Protein 9JVM (pdb70)

Secondary structure (DSSP, 8-state):
-HHHHHHHHHHHHHHHHHHHHHHHHHHHHHHHHTTT-TTHHHHHHHHHHHHHHHTTHHHHHHHTTTT-SSSSSSHHHHHHHHHHHHHHHHHHHHHHHHHHHHHHHHTS-STTGGG--HHHHHHHHHHHHHHHHHTTSGGGTT---------TT---S--TTTSHHHHHHHHHHHTHHHHHHHHHHHHHHHHHH---SGGGHHHHHHHHHHHHHHHHHHHHHHHH----SSSHHHHHHHHHHHHHHHHHHHHHTTSTHHHHHHHHHH-

Nearest PDB structures (foldseek):
  8zqe-assembly1_R  TM=8.303E-01  e=1.146E-07  Homo sapiens
  4yay-assembly1_A  TM=8.070E-01  e=9.238E-08  Escherichia coli
  7xjl-assembly1_F  TM=8.005E-01  e=1.484E-07  Homo sapiens
  7ym8-assembly1_A  TM=7.864E-01  e=4.361E-07  Homo sapiens
  7ymj-assembly1_A  TM=7.871E-01  e=5.409E-07  Homo sapiens

Radius of gyration: 19.42 Å; Cα contacts (8 Å, |Δi|>4): 285; chains: 1; bounding box: 54×47×42 Å

Sequence (267 aa):
GLDSVLPPSLYALVFTLGLPANLLALWAAWLQVRKGRELGVYLLNLSLSDLLLICALPPWTDYYLRRDVWGYGPGACRLFGFVFYTNLYVGAAFLSCVSADRYLAVAHPLRFPGARPIRSAAAVSALIWMLELAANAPPLLGEAIHRDHTFCYESYPLSGRGAALANVGRVLAGFLLPWGVMMLCYAGLLRALRVRRLALGLPCVALLCYGPYHALLLLRSLVFLVEERLFPAYHASLALATLNCLADPALYCLACPGARGEVAKVV

B-factor: mean 61.84, std 17.3, range [30.0, 106.52]

Structure (mmCIF, N/CA/C/O backbone):
data_9JVM
#
_entry.id   9JVM
#
loop_
_atom_site.group_PDB
_atom_site.id
_atom_site.type_symbol
_atom_site.label_atom_id
_atom_site.label_alt_id
_atom_site.label_comp_id
_atom_site.label_asym_id
_atom_site.label_entity_id
_atom_site.label_seq_id
_atom_site.pdbx_PDB_ins_code
_atom_site.Cartn_x
_atom_site.Cartn_y
_atom_site.Cartn_z
_atom_site.occupancy
_atom_site.B_iso_or_equiv
_atom_site.auth_seq_id
_atom_site.auth_comp_id
_atom_site.auth_asym_id
_atom_site.auth_atom_id
_atom_site.pdbx_PDB_model_num
ATOM 1 N N . GLY A 1 14 ? 180.534 136.567 127.243 1.00 57.47 14 GLY R N 1
ATOM 2 C CA . GLY A 1 14 ? 181.096 135.273 126.907 1.00 57.47 14 GLY R CA 1
ATOM 3 C C . GLY A 1 14 ? 180.029 134.218 126.698 1.00 57.47 14 GLY R C 1
ATOM 4 O O . GLY A 1 14 ? 178.857 134.533 126.660 1.00 57.47 14 GLY R O 1
ATOM 5 N N . LEU A 1 15 ? 180.436 132.954 126.580 1.00 60.00 15 LEU R N 1
ATOM 6 C CA . LEU A 1 15 ? 179.477 131.888 126.290 1.00 60.00 15 LEU R CA 1
ATOM 7 C C . LEU A 1 15 ? 178.450 131.737 127.411 1.00 60.00 15 LEU R C 1
ATOM 8 O O . LEU A 1 15 ? 177.251 131.535 127.149 1.00 60.00 15 LEU R O 1
ATOM 13 N N . ASP A 1 16 ? 178.901 131.851 128.665 1.00 64.62 16 ASP R N 1
ATOM 14 C CA . ASP A 1 16 ? 177.987 131.871 129.800 1.00 64.62 16 ASP R CA 1
ATOM 15 C C . ASP A 1 16 ? 177.080 133.084 129.755 1.00 64.62 16 ASP R C 1
ATOM 16 O O . ASP A 1 16 ? 176.038 133.104 130.418 1.00 64.62 16 ASP R O 1
ATOM 21 N N . SER A 1 17 ? 177.494 134.122 129.033 1.00 69.94 17 SER R N 1
ATOM 22 C CA . SER A 1 17 ? 176.562 135.165 128.624 1.00 69.94 17 SER R CA 1
ATOM 23 C C . SER A 1 17 ? 175.721 134.723 127.420 1.00 69.94 17 SER R C 1
ATOM 24 O O . SER A 1 17 ? 174.555 135.115 127.292 1.00 69.94 17 SER R O 1
ATOM 27 N N . VAL A 1 18 ? 176.301 133.907 126.527 1.00 82.44 18 VAL R N 1
ATOM 28 C CA . VAL A 1 18 ? 175.735 133.681 125.190 1.00 82.44 18 VAL R CA 1
ATOM 29 C C . VAL A 1 18 ? 174.482 132.805 125.229 1.00 82.44 18 VAL R C 1
ATOM 30 O O . VAL A 1 18 ? 173.555 133.003 124.436 1.00 82.44 18 VAL R O 1
ATOM 34 N N . LEU A 1 19 ? 174.456 131.777 126.075 1.00 87.94 19 LEU R N 1
ATOM 35 C CA . LEU A 1 19 ? 173.302 130.872 126.060 1.00 87.94 19 LEU R CA 1
ATOM 36 C C . LEU A 1 19 ? 171.992 131.524 126.510 1.00 87.94 19 LEU R C 1
ATOM 37 O O . LEU A 1 19 ? 170.940 131.208 125.910 1.00 87.94 19 LEU R O 1
ATOM 42 N N . PRO A 1 20 ? 171.964 132.362 127.551 1.00 89.56 20 PRO R N 1
ATOM 43 C CA . PRO A 1 20 ? 170.730 133.017 127.982 1.00 89.56 20 PRO R CA 1
ATOM 44 C C . PRO A 1 20 ? 169.890 133.584 126.843 1.00 89.56 20 PRO R C 1
ATOM 45 O O . PRO A 1 20 ? 168.684 133.321 126.820 1.00 89.56 20 PRO R O 1
ATOM 49 N N . PRO A 1 21 ? 170.437 134.396 125.921 1.00 91.38 21 PRO R N 1
ATOM 50 C CA . PRO A 1 21 ? 169.568 134.948 124.858 1.00 91.38 21 PRO R CA 1
ATOM 51 C C . PRO A 1 21 ? 168.919 133.905 123.959 1.00 91.38 21 PRO R C 1
ATOM 52 O O . PRO A 1 21 ? 167.832 134.163 123.435 1.00 91.38 21 PRO R O 1
ATOM 56 N N . SER A 1 22 ? 169.526 132.733 123.760 1.00 92.50 22 SER R N 1
ATOM 57 C CA . SER A 1 22 ? 168.837 131.688 123.002 1.00 92.50 22 SER R CA 1
ATOM 58 C C . SER A 1 22 ? 167.706 131.069 123.824 1.00 92.50 22 SER R C 1
ATOM 59 O O . SER A 1 22 ? 166.582 130.876 123.321 1.00 92.50 22 SER R O 1
ATOM 62 N N . LEU A 1 23 ? 167.971 130.782 125.106 1.00 93.81 23 LEU R N 1
ATOM 63 C CA . LEU A 1 23 ? 166.872 130.384 125.985 1.00 93.81 23 LEU R CA 1
ATOM 64 C C . LEU A 1 23 ? 165.773 131.442 125.993 1.00 93.81 23 LEU R C 1
ATOM 65 O O . LEU A 1 23 ? 164.590 131.126 126.162 1.00 93.81 23 LEU R O 1
ATOM 70 N N . TYR A 1 24 ? 166.155 132.704 125.804 1.00 95.19 24 TYR R N 1
ATOM 71 C CA . TYR A 1 24 ? 165.214 133.818 125.780 1.00 95.19 24 TYR R CA 1
ATOM 72 C C . TYR A 1 24 ? 164.417 133.842 124.483 1.00 95.19 24 TYR R C 1
ATOM 73 O O . TYR A 1 24 ? 163.230 134.175 124.473 1.00 95.19 24 TYR R O 1
ATOM 82 N N . ALA A 1 25 ? 165.072 133.514 123.380 1.00 94.06 25 ALA R N 1
ATOM 83 C CA . ALA A 1 25 ? 164.370 133.342 122.124 1.00 94.06 25 ALA R CA 1
ATOM 84 C C . ALA A 1 25 ? 163.298 132.279 122.255 1.00 94.06 25 ALA R C 1
ATOM 85 O O . ALA A 1 25 ? 162.267 132.341 121.579 1.00 94.06 25 ALA R O 1
ATOM 87 N N . LEU A 1 26 ? 163.531 131.282 123.102 1.00 73.05 26 LEU R N 1
ATOM 88 C CA . LEU A 1 26 ? 162.569 130.190 123.217 1.00 73.05 26 LEU R CA 1
ATOM 89 C C . LEU A 1 26 ? 161.657 130.285 124.447 1.00 73.05 26 LEU R C 1
ATOM 90 O O . LEU A 1 26 ? 160.772 129.445 124.602 1.00 73.05 26 LEU R O 1
ATOM 95 N N . VAL A 1 27 ? 161.826 131.281 125.314 1.00 75.87 27 VAL R N 1
A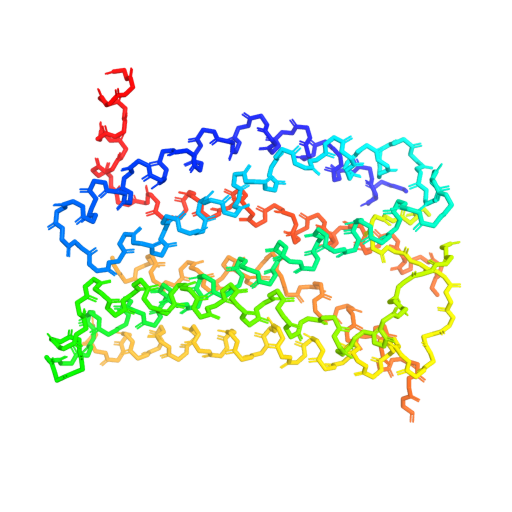TOM 96 C CA . VAL A 1 27 ? 160.918 131.424 126.461 1.00 75.87 27 VAL R CA 1
ATOM 97 C C . VAL A 1 27 ? 159.701 132.282 126.128 1.00 75.87 27 VAL R C 1
ATOM 98 O O . VAL A 1 27 ? 158.578 131.927 126.483 1.00 75.87 27 VAL R O 1
ATOM 102 N N . PHE A 1 28 ? 159.866 133.432 125.470 1.00 77.16 28 PHE R N 1
ATOM 103 C CA . PHE A 1 28 ? 158.704 134.278 125.200 1.00 77.16 28 PHE R CA 1
ATOM 104 C C . PHE A 1 28 ? 157.777 133.630 124.191 1.00 77.16 28 PHE R C 1
ATOM 105 O O . PHE A 1 28 ? 156.555 133.797 124.269 1.00 77.16 28 PHE R O 1
ATOM 107 N N . THR A 1 29 ? 158.335 132.899 123.231 1.00 80.21 29 THR R N 1
ATOM 108 C CA . THR A 1 29 ? 157.504 132.281 122.207 1.00 80.21 29 THR R CA 1
ATOM 109 C C . THR A 1 29 ? 156.520 131.284 122.807 1.00 80.21 29 THR R C 1
ATOM 110 O O . THR A 1 29 ? 155.332 131.297 122.466 1.00 80.21 29 THR R O 1
ATOM 112 N N . LEU A 1 30 ? 156.985 130.420 123.705 1.00 80.83 30 LEU R N 1
ATOM 113 C CA . LEU A 1 30 ? 156.157 129.343 124.219 1.00 80.83 30 LEU R CA 1
ATOM 114 C C . LEU A 1 30 ? 155.767 129.513 125.675 1.00 80.83 30 LEU R C 1
ATOM 115 O O . LEU A 1 30 ? 155.220 128.579 126.259 1.00 80.83 30 LEU R O 1
ATOM 117 N N . GLY A 1 31 ? 156.024 130.665 126.280 1.00 76.92 31 GLY R N 1
ATOM 118 C CA . GLY A 1 31 ? 155.630 130.884 127.653 1.00 76.92 31 GLY R CA 1
ATOM 119 C C . GLY A 1 31 ? 154.520 131.892 127.839 1.00 76.92 31 GLY R C 1
ATOM 120 O O . GLY A 1 31 ? 154.152 132.198 128.975 1.00 76.92 31 GLY R O 1
ATOM 121 N N . LEU A 1 32 ? 154.017 132.463 126.750 1.00 77.37 32 LEU R N 1
ATOM 122 C CA . LEU A 1 32 ? 152.853 133.328 126.867 1.00 77.37 32 LEU R CA 1
ATOM 123 C C . LEU A 1 32 ? 151.562 132.503 126.842 1.00 77.37 32 LEU R C 1
ATOM 124 O O . LEU A 1 32 ? 150.691 132.733 127.693 1.00 77.37 32 LEU R O 1
ATOM 126 N N . PRO A 1 33 ? 151.370 131.560 125.896 1.00 75.52 33 PRO R N 1
ATOM 127 C CA . PRO A 1 33 ? 150.161 130.727 125.953 1.00 75.52 33 PRO R CA 1
ATOM 128 C C . PRO A 1 33 ? 149.929 130.039 127.279 1.00 75.52 33 PRO R C 1
ATOM 129 O O . PRO A 1 33 ? 148.784 129.990 127.748 1.00 75.52 33 PRO R O 1
ATOM 133 N N . ALA A 1 34 ? 150.972 129.497 127.898 1.00 74.73 34 ALA R N 1
ATOM 134 C CA . ALA A 1 34 ? 150.763 128.795 129.154 1.00 74.73 34 ALA R CA 1
ATOM 135 C C . ALA A 1 34 ? 150.245 129.738 130.228 1.00 74.73 34 ALA R C 1
ATOM 136 O O . ALA A 1 34 ? 149.297 129.402 130.951 1.00 74.73 34 ALA R O 1
ATOM 138 N N . ASN A 1 35 ? 150.826 130.933 130.337 1.00 70.23 35 ASN R N 1
ATOM 139 C CA . ASN A 1 35 ? 150.335 131.856 131.353 1.00 70.23 35 ASN R CA 1
ATOM 140 C C . ASN A 1 35 ? 149.005 132.497 130.995 1.00 70.23 35 ASN R C 1
ATOM 141 O O . ASN A 1 35 ? 148.329 133.012 131.892 1.00 70.23 35 ASN R O 1
ATOM 146 N N . LEU A 1 36 ? 148.609 132.503 129.726 1.00 70.25 36 LEU R N 1
ATOM 147 C CA . LEU A 1 36 ? 147.239 132.899 129.427 1.00 70.25 36 LEU R CA 1
ATOM 148 C C . LEU A 1 36 ? 146.248 131.836 129.894 1.00 70.25 36 LEU R C 1
ATOM 149 O O . LEU A 1 36 ? 145.230 132.147 130.538 1.00 70.25 36 LEU R O 1
ATOM 151 N N . LEU A 1 37 ? 146.539 130.568 129.599 1.00 72.98 37 LEU R N 1
ATOM 152 C CA . LEU A 1 37 ? 145.617 129.503 129.972 1.00 72.98 37 LEU R CA 1
ATOM 153 C C . LEU A 1 37 ? 145.535 129.340 131.480 1.00 72.98 37 LEU R C 1
ATOM 154 O O . LEU A 1 37 ? 144.488 128.939 132.006 1.00 72.98 37 LEU R O 1
ATOM 159 N N . ALA A 1 38 ? 146.616 129.642 132.192 1.00 67.88 38 ALA R N 1
ATOM 160 C CA . ALA A 1 38 ? 146.551 129.583 133.645 1.00 67.88 38 ALA R CA 1
ATOM 161 C C . ALA A 1 38 ? 145.542 130.586 134.183 1.00 67.88 38 ALA R C 1
ATOM 162 O O . ALA A 1 38 ? 144.781 130.274 135.106 1.00 67.88 38 ALA R O 1
ATOM 164 N N . LEU A 1 39 ? 145.509 131.791 133.609 1.00 66.32 39 LEU R N 1
ATOM 165 C CA . LEU A 1 39 ? 144.508 132.776 134.009 1.00 66.32 39 LEU R CA 1
ATOM 166 C C . LEU A 1 39 ? 143.103 132.296 133.679 1.00 66.32 39 LEU R C 1
ATOM 167 O O . LEU A 1 39 ? 142.175 132.473 134.477 1.00 66.32 39 LEU R O 1
ATOM 169 N N . TRP A 1 40 ? 142.929 131.692 132.503 1.00 65.26 40 TRP R N 1
ATOM 170 C CA . TRP A 1 40 ? 141.620 131.139 132.162 1.00 65.26 40 TRP R CA 1
ATOM 171 C C . TRP A 1 40 ? 141.141 130.155 133.220 1.00 65.26 40 TRP R C 1
ATOM 172 O O . TRP A 1 40 ? 140.012 130.261 133.723 1.00 65.26 40 TRP R O 1
ATOM 183 N N . ALA A 1 41 ? 141.989 129.194 133.576 1.00 65.98 41 ALA R N 1
ATOM 184 C CA . ALA A 1 41 ? 141.577 128.181 134.540 1.00 65.98 41 ALA R CA 1
ATOM 185 C C . ALA A 1 41 ? 141.377 128.778 135.927 1.00 65.98 41 ALA R C 1
ATOM 186 O O . ALA A 1 41 ? 140.458 128.382 136.650 1.00 65.98 41 ALA R O 1
ATOM 188 N N . ALA A 1 42 ? 142.202 129.749 136.312 1.00 64.27 42 ALA R N 1
ATOM 189 C CA . ALA A 1 42 ? 142.071 130.333 137.639 1.00 64.27 42 ALA R CA 1
ATOM 190 C C . ALA A 1 42 ? 140.788 131.139 137.767 1.00 64.27 42 ALA R C 1
ATOM 191 O O . ALA A 1 42 ? 140.132 131.116 138.816 1.00 64.27 42 ALA R O 1
ATOM 193 N N . TRP A 1 43 ? 140.388 131.847 136.712 1.00 66.42 43 TRP R N 1
ATOM 194 C CA . TRP A 1 43 ? 139.074 132.473 136.762 1.00 66.42 43 TRP R CA 1
ATOM 195 C C . TRP A 1 43 ? 137.997 131.416 136.867 1.00 66.42 43 TRP R C 1
ATOM 196 O O . TRP A 1 43 ? 137.257 131.375 137.848 1.00 66.42 43 TRP R O 1
ATOM 207 N N . LEU A 1 44 ? 137.926 130.506 135.897 1.00 62.59 44 LEU R N 1
ATOM 208 C CA . LEU A 1 44 ? 136.851 129.522 135.954 1.00 62.59 44 LEU R CA 1
ATOM 209 C C . LEU A 1 44 ? 136.907 128.679 137.222 1.00 62.59 44 LEU R C 1
ATOM 210 O O . LEU A 1 44 ? 135.998 127.887 137.460 1.00 62.59 44 LEU R O 1
ATOM 215 N N . GLN A 1 45 ? 137.945 128.822 138.042 1.00 63.22 45 GLN R N 1
ATOM 216 C CA . GLN A 1 45 ? 137.854 128.320 139.409 1.00 63.22 45 GLN R CA 1
ATOM 217 C C . GLN A 1 45 ? 137.268 129.338 140.382 1.00 63.22 45 GLN R C 1
ATOM 218 O O . GLN A 1 45 ? 136.581 128.941 141.326 1.00 63.22 45 GLN R O 1
ATOM 224 N N . VAL A 1 46 ? 137.539 130.634 140.215 1.00 63.54 46 VAL R N 1
ATOM 225 C CA . VAL A 1 46 ? 136.916 131.589 141.135 1.00 63.54 46 VAL R CA 1
ATOM 226 C C . VAL A 1 46 ? 135.424 131.723 140.844 1.00 63.54 46 VAL R C 1
ATOM 227 O O . VAL A 1 46 ? 134.608 131.811 141.765 1.00 63.54 46 VAL R O 1
ATOM 231 N N . ARG A 1 47 ? 135.038 131.726 139.570 1.00 63.23 47 ARG R N 1
ATOM 232 C CA . ARG A 1 47 ? 133.623 131.677 139.238 1.00 63.23 47 ARG R CA 1
ATOM 233 C C . ARG A 1 47 ? 132.976 130.447 139.847 1.00 63.23 47 ARG R C 1
ATOM 234 O O . ARG A 1 47 ? 131.777 130.455 140.136 1.00 63.23 47 ARG R O 1
ATOM 236 N N . LYS A 1 48 ? 133.751 129.391 140.053 1.00 61.33 48 LYS R N 1
ATOM 237 C CA . LYS A 1 48 ? 133.274 128.239 140.793 1.00 61.33 48 LYS R CA 1
ATOM 238 C C . LYS A 1 48 ? 133.362 128.443 142.296 1.00 61.33 48 LYS R C 1
ATOM 239 O O . LYS A 1 48 ? 132.903 127.580 143.050 1.00 61.33 48 LYS R O 1
ATOM 241 N N . GLY A 1 49 ? 133.936 129.552 142.746 1.00 59.58 49 GLY R N 1
ATOM 242 C CA . GLY A 1 49 ? 134.040 129.844 144.158 1.00 59.58 49 GLY R CA 1
ATOM 243 C C . GLY A 1 49 ? 135.341 129.434 144.808 1.00 59.58 49 GLY R C 1
ATOM 244 O O . GLY A 1 49 ? 135.487 129.615 146.024 1.00 59.58 49 GLY R O 1
ATOM 245 N N . ARG A 1 50 ? 136.286 128.889 144.047 1.00 59.83 50 ARG R N 1
ATOM 246 C CA . ARG A 1 50 ? 137.550 128.457 144.627 1.00 59.83 50 ARG R CA 1
ATOM 247 C C . ARG A 1 50 ? 138.318 129.652 145.170 1.00 59.83 50 ARG R C 1
ATOM 248 O O . ARG A 1 50 ? 138.646 130.584 144.432 1.00 59.83 50 ARG R O 1
ATOM 250 N N . GLU A 1 51 ? 138.605 129.618 146.470 1.00 57.67 51 GLU R N 1
ATOM 251 C CA . GLU A 1 51 ? 139.346 130.699 147.105 1.00 57.67 51 GLU R CA 1
ATOM 252 C C . GLU A 1 51 ? 140.782 130.761 146.631 1.00 57.67 51 GLU R C 1
ATOM 253 O O . GLU A 1 51 ? 141.540 131.613 147.097 1.00 57.67 51 GLU R O 1
ATOM 255 N N . LEU A 1 52 ? 141.175 129.857 145.738 1.00 60.77 52 LEU R N 1
ATOM 256 C CA . LEU A 1 52 ? 142.551 129.692 145.299 1.00 60.77 52 LEU R CA 1
ATOM 257 C C . LEU A 1 52 ? 142.821 130.243 143.909 1.00 60.77 52 LEU R C 1
ATOM 258 O O . LEU A 1 52 ? 143.985 130.459 143.567 1.00 60.77 52 LEU R O 1
ATOM 263 N N . GLY A 1 53 ? 141.793 130.480 143.101 1.00 57.86 53 GLY R N 1
ATOM 264 C CA . GLY A 1 53 ? 142.037 130.918 141.743 1.00 57.86 53 GLY R CA 1
ATOM 265 C C . GLY A 1 53 ? 142.530 132.343 141.624 1.00 57.86 53 GLY R C 1
ATOM 266 O O . GLY A 1 53 ? 143.117 132.699 140.596 1.00 57.86 53 GLY R O 1
ATOM 267 N N . VAL A 1 54 ? 142.324 133.165 142.652 1.00 57.85 54 VAL R N 1
ATOM 268 C CA . VAL A 1 54 ? 142.762 134.555 142.568 1.00 57.85 54 VAL R CA 1
ATOM 269 C C . VAL A 1 54 ? 144.283 134.649 142.601 1.00 57.85 54 VAL R C 1
ATOM 270 O O . VAL A 1 54 ? 144.880 135.500 141.930 1.00 57.85 54 VAL R O 1
ATOM 274 N N . TYR A 1 55 ? 144.934 133.792 143.390 1.00 57.43 55 TYR R N 1
ATOM 275 C CA . TYR A 1 55 ? 146.391 133.783 143.432 1.00 57.43 55 TYR R CA 1
ATOM 276 C C . TYR A 1 55 ? 146.979 133.461 142.070 1.00 57.43 55 TYR R C 1
ATOM 277 O O . TYR A 1 55 ? 147.916 134.124 141.612 1.00 57.43 55 TYR R O 1
ATOM 286 N N . LEU A 1 56 ? 146.457 132.430 141.415 1.00 61.44 56 LEU R N 1
ATOM 287 C CA . LEU A 1 56 ? 146.936 132.123 140.082 1.00 61.44 56 LEU R CA 1
ATOM 288 C C . LEU A 1 56 ? 146.595 133.239 139.118 1.00 61.44 56 LEU R C 1
ATOM 289 O O . LEU A 1 56 ? 147.369 133.508 138.194 1.00 61.44 56 LEU R O 1
ATOM 294 N N . LEU A 1 57 ? 145.471 133.924 139.333 1.00 59.82 57 LEU R N 1
ATOM 295 C CA . LEU A 1 57 ? 145.176 135.088 138.508 1.00 59.82 57 LEU R CA 1
ATOM 296 C C . LEU A 1 57 ? 146.289 136.118 138.616 1.00 59.82 57 LEU R C 1
ATOM 297 O O . LEU A 1 57 ? 146.818 136.584 137.603 1.00 59.82 57 LEU R O 1
ATOM 302 N N . ASN A 1 58 ? 146.686 136.451 139.844 1.00 59.02 58 ASN R N 1
ATOM 303 C CA . ASN A 1 58 ? 147.715 137.467 140.046 1.00 59.02 58 ASN R CA 1
ATOM 304 C C . ASN A 1 58 ? 149.050 137.029 139.473 1.00 59.02 58 ASN R C 1
ATOM 305 O O . ASN A 1 58 ? 149.753 137.817 138.824 1.00 59.02 58 ASN R O 1
ATOM 310 N N . LEU A 1 59 ? 149.428 135.781 139.727 1.00 60.85 59 LEU R N 1
ATOM 311 C CA . LEU A 1 59 ? 150.718 135.295 139.267 1.00 60.85 59 LEU R CA 1
ATOM 312 C C . LEU A 1 59 ? 150.786 135.293 137.751 1.00 60.85 59 LEU R C 1
ATOM 313 O O . LEU A 1 59 ? 151.795 135.707 137.164 1.00 60.85 59 LEU R O 1
ATOM 318 N N . SER A 1 60 ? 149.717 134.850 137.095 1.00 57.54 60 SER R N 1
ATOM 319 C CA . SER A 1 60 ? 149.699 134.859 135.642 1.00 57.54 60 SER R CA 1
ATOM 320 C C . SER A 1 60 ? 149.673 136.279 135.097 1.00 57.54 60 SER R C 1
ATOM 321 O O . SER A 1 60 ? 150.257 136.548 134.047 1.00 57.54 60 SER R O 1
ATOM 324 N N . LEU A 1 61 ? 149.011 137.208 135.787 1.00 58.01 61 LEU R N 1
ATOM 325 C CA . LEU A 1 61 ? 149.065 138.601 135.357 1.00 58.01 61 LEU R CA 1
ATOM 326 C C . LEU A 1 61 ? 150.491 139.123 135.378 1.00 58.01 61 LEU R C 1
ATOM 327 O O . LEU A 1 61 ? 150.942 139.759 134.421 1.00 58.01 61 LEU R O 1
ATOM 332 N N . SER A 1 62 ? 151.212 138.880 136.471 1.00 58.82 62 SER R N 1
ATOM 333 C CA . SER A 1 62 ? 152.582 139.376 136.555 1.00 58.82 62 SER R CA 1
ATOM 334 C C . SER A 1 62 ? 153.462 138.742 135.490 1.00 58.82 62 SER R C 1
ATOM 335 O O . SER A 1 62 ? 154.237 139.432 134.815 1.00 58.82 62 SER R O 1
ATOM 338 N N . ASP A 1 63 ? 153.342 137.431 135.311 1.00 61.62 63 ASP R N 1
ATOM 339 C CA . ASP A 1 63 ? 154.150 136.751 134.312 1.00 61.62 63 ASP R CA 1
ATOM 340 C C . ASP A 1 63 ? 153.822 137.242 132.913 1.00 61.62 63 ASP R C 1
ATOM 341 O O . ASP A 1 63 ? 154.721 137.434 132.086 1.00 61.62 63 ASP R O 1
ATOM 346 N N . LEU A 1 64 ? 152.541 137.474 132.634 1.00 56.49 64 LEU R N 1
ATOM 347 C CA . LEU A 1 64 ? 152.135 137.937 131.317 1.00 56.49 64 LEU R CA 1
ATOM 348 C C . LEU A 1 64 ? 152.611 139.358 131.062 1.00 56.49 64 LEU R C 1
ATOM 349 O O . LEU A 1 64 ? 152.964 139.707 129.930 1.00 56.49 64 LEU R O 1
ATOM 354 N N . LEU A 1 65 ? 152.610 140.198 132.096 1.00 55.43 65 LEU R N 1
ATOM 355 C CA . LEU A 1 65 ? 153.147 141.542 131.943 1.00 55.43 65 LEU R CA 1
ATOM 356 C C . LEU A 1 65 ? 154.629 141.497 131.643 1.00 55.43 65 LEU R C 1
ATOM 357 O O . LEU A 1 65 ? 155.116 142.219 130.767 1.00 55.43 65 LEU R O 1
ATOM 362 N N . LEU A 1 66 ? 155.361 140.646 132.342 1.00 56.57 66 LEU R N 1
ATOM 363 C CA . LEU A 1 66 ? 156.806 140.702 132.247 1.00 56.57 66 LEU R CA 1
ATOM 364 C C . LEU A 1 66 ? 157.368 139.854 131.122 1.00 56.57 66 LEU R C 1
ATOM 365 O O . LEU A 1 66 ? 158.574 139.903 130.881 1.00 56.57 66 LEU R O 1
ATOM 370 N N . ILE A 1 67 ? 156.540 139.072 130.437 1.00 57.62 67 ILE R N 1
ATOM 371 C CA . ILE A 1 67 ? 157.012 138.389 129.241 1.00 57.62 67 ILE R CA 1
ATOM 372 C C . ILE A 1 67 ? 157.010 139.327 128.044 1.00 57.62 67 ILE R C 1
ATOM 373 O O . ILE A 1 67 ? 157.819 139.169 127.124 1.00 57.62 67 ILE R O 1
ATOM 378 N N . CYS A 1 68 ? 156.138 140.328 128.031 1.00 58.02 68 CYS R N 1
ATOM 379 C CA . CYS A 1 68 ? 156.203 141.346 126.989 1.00 58.02 68 CYS R CA 1
ATOM 380 C C . CYS A 1 68 ? 157.282 142.390 127.250 1.00 58.02 68 CYS R C 1
ATOM 381 O O . CYS A 1 68 ? 157.509 143.245 126.387 1.00 58.02 68 CYS R O 1
ATOM 383 N N . ALA A 1 69 ? 157.947 142.346 128.408 1.00 58.88 69 ALA R N 1
ATOM 384 C CA . ALA A 1 69 ? 159.034 143.258 128.743 1.00 58.88 69 ALA R CA 1
ATOM 385 C C . ALA A 1 69 ? 160.407 142.690 128.413 1.00 58.88 69 ALA R C 1
ATOM 386 O O . ALA A 1 69 ? 161.396 143.110 129.018 1.00 58.88 69 ALA R O 1
ATOM 388 N N . LEU A 1 70 ? 160.492 141.715 127.515 1.00 59.22 70 LEU R N 1
ATOM 389 C CA . LEU A 1 70 ? 161.792 141.204 127.099 1.00 59.22 70 LEU R CA 1
ATOM 390 C C . LEU A 1 70 ? 162.457 142.050 126.024 1.00 59.22 70 LEU R C 1
ATOM 391 O O . LEU A 1 70 ? 163.663 142.302 126.124 1.00 59.22 70 LEU R O 1
ATOM 396 N N . PRO A 1 71 ? 161.757 142.487 124.982 1.00 57.48 71 PRO R N 1
ATOM 397 C CA . PRO A 1 71 ? 162.434 143.223 123.909 1.00 57.48 71 PRO R CA 1
ATOM 398 C C . PRO A 1 71 ? 163.064 144.527 124.374 1.00 57.48 71 PRO R C 1
ATOM 399 O O . PRO A 1 71 ? 163.705 145.213 123.568 1.00 57.48 71 PRO R O 1
ATOM 403 N N . PRO A 1 72 ? 162.844 144.977 125.622 1.00 57.56 72 PRO R N 1
ATOM 404 C CA . PRO A 1 72 ? 163.874 145.819 126.252 1.00 57.56 72 PRO R CA 1
ATOM 405 C C . PRO A 1 72 ? 165.074 145.087 126.851 1.00 57.56 72 PRO R C 1
ATOM 406 O O . PRO A 1 72 ? 166.223 145.407 126.521 1.00 57.56 72 PRO R O 1
ATOM 410 N N . TRP A 1 73 ? 164.839 144.063 127.675 1.00 53.82 73 TRP R N 1
ATOM 411 C CA . TRP A 1 73 ? 165.910 143.546 128.527 1.00 53.82 73 TRP R CA 1
ATOM 412 C C . TRP A 1 73 ? 166.814 142.584 127.775 1.00 53.82 73 TRP R C 1
ATOM 413 O O . TRP A 1 73 ? 168.035 142.741 127.783 1.00 53.82 73 TRP R O 1
ATOM 415 N N . THR A 1 74 ? 166.233 141.563 127.152 1.00 30.00 74 THR R N 1
ATOM 416 C CA . THR A 1 74 ? 166.980 140.707 126.245 1.00 30.00 74 THR R CA 1
ATOM 417 C C . THR A 1 74 ? 167.526 141.476 125.053 1.00 30.00 74 THR R C 1
ATOM 418 O O . THR A 1 74 ? 168.496 141.034 124.438 1.00 30.00 74 THR R O 1
ATOM 422 N N . ASP A 1 75 ? 166.944 142.626 124.718 1.00 30.00 75 ASP R N 1
ATOM 423 C CA . ASP A 1 75 ? 167.547 143.509 123.723 1.00 30.00 75 ASP R CA 1
ATOM 424 C C . ASP A 1 75 ? 168.889 144.039 124.210 1.00 30.00 75 ASP R C 1
ATOM 425 O O . ASP A 1 75 ? 169.924 143.802 123.580 1.00 30.00 75 ASP R O 1
ATOM 427 N N . TYR A 1 76 ? 168.870 144.762 125.337 1.00 30.00 76 TYR R N 1
ATOM 428 C CA . TYR A 1 76 ? 170.098 145.374 125.844 1.00 30.00 76 TYR R CA 1
ATOM 429 C C . TYR A 1 76 ? 171.134 144.317 126.206 1.00 30.00 76 TYR R C 1
ATOM 430 O O . TYR A 1 76 ? 172.326 144.491 125.928 1.00 30.00 76 TYR R O 1
ATOM 432 N N . TYR A 1 77 ? 170.701 143.216 126.822 1.00 30.00 77 TYR R N 1
ATOM 433 C CA . TYR A 1 77 ? 171.563 142.074 127.064 1.00 30.00 77 TYR R CA 1
ATOM 434 C C . TYR A 1 77 ? 171.906 141.338 125.781 1.00 30.00 77 TYR R C 1
ATOM 435 O O . TYR A 1 77 ? 172.765 140.457 125.800 1.00 30.00 77 TYR R O 1
ATOM 444 N N . LEU A 1 78 ? 171.258 141.681 124.675 1.00 30.00 78 LEU R N 1
ATOM 445 C CA . LEU A 1 78 ? 171.546 141.120 123.364 1.00 30.00 78 LEU R CA 1
ATOM 446 C C . LEU A 1 78 ? 172.255 142.092 122.442 1.00 30.00 78 LEU R C 1
ATOM 447 O O . LEU A 1 78 ? 173.164 141.693 121.714 1.00 30.00 78 LEU R O 1
ATOM 449 N N . ARG A 1 79 ? 171.861 143.360 122.451 1.00 30.00 79 ARG R N 1
ATOM 450 C CA . ARG A 1 79 ? 172.549 144.382 121.679 1.00 30.00 79 ARG R CA 1
ATOM 451 C C . ARG A 1 79 ? 173.846 144.840 122.331 1.00 30.00 79 ARG R C 1
ATOM 452 O O . ARG A 1 79 ? 174.382 145.881 121.938 1.00 30.00 79 ARG R O 1
ATOM 454 N N . ARG A 1 80 ? 174.355 144.090 123.311 1.00 30.00 80 ARG R N 1
ATOM 455 C CA . ARG A 1 80 ? 175.590 144.431 124.021 1.00 30.00 80 ARG R CA 1
ATOM 456 C C . ARG A 1 80 ? 175.500 145.821 124.642 1.00 30.00 80 ARG R C 1
ATOM 457 O O . ARG A 1 80 ? 176.454 146.599 124.616 1.00 30.00 80 ARG R O 1
ATOM 459 N N . ASP A 1 81 ? 174.342 146.134 125.207 1.00 30.00 81 ASP R N 1
ATOM 460 C CA . ASP A 1 81 ? 174.077 147.449 125.774 1.00 30.00 81 ASP R CA 1
ATOM 461 C C . ASP A 1 81 ? 174.177 147.347 127.288 1.00 30.00 81 ASP R C 1
ATOM 462 O O . ASP A 1 81 ? 173.252 146.875 127.953 1.00 30.00 81 ASP R O 1
ATOM 464 N N . VAL A 1 82 ? 175.310 147.797 127.827 1.00 30.00 82 VAL R N 1
ATOM 465 C CA . VAL A 1 82 ? 175.453 147.928 129.273 1.00 30.00 82 VAL R CA 1
ATOM 466 C C . VAL A 1 82 ? 174.731 149.176 129.754 1.00 30.00 82 VAL R C 1
ATOM 467 O O . VAL A 1 82 ? 173.914 149.129 130.681 1.00 30.00 82 VAL R O 1
ATOM 469 N N . TRP A 1 83 ? 175.042 150.314 129.148 1.00 30.00 83 TRP R N 1
ATOM 470 C CA . TRP A 1 83 ? 174.242 151.525 129.271 1.00 30.00 83 TRP R CA 1
ATOM 471 C C . TRP A 1 83 ? 174.063 152.066 127.855 1.00 30.00 83 TRP R C 1
ATOM 472 O O . TRP A 1 83 ? 174.811 152.936 127.406 1.00 30.00 83 TRP R O 1
ATOM 474 N N . GLY A 1 84 ? 173.069 151.528 127.143 1.00 30.00 84 GLY R N 1
ATOM 475 C CA . GLY A 1 84 ? 172.688 152.090 125.859 1.00 30.00 84 GLY R CA 1
ATOM 476 C C . GLY A 1 84 ? 171.944 153.398 125.987 1.00 30.00 84 GLY R C 1
ATOM 477 O O . GLY A 1 84 ? 171.921 154.190 125.040 1.00 30.00 84 GLY R O 1
ATOM 478 N N . TYR A 1 85 ? 171.340 153.635 127.143 1.00 30.00 85 TYR R N 1
ATOM 479 C CA . TYR A 1 85 ? 170.761 154.910 127.515 1.00 30.00 85 TYR R CA 1
ATOM 480 C C . TYR A 1 85 ? 171.537 155.397 128.724 1.00 30.00 85 TYR R C 1
ATOM 481 O O . TYR A 1 85 ? 172.094 154.593 129.475 1.00 30.00 85 TYR R O 1
ATOM 490 N N . GLY A 1 86 ? 171.602 156.709 128.904 1.00 30.00 86 GLY R N 1
ATOM 491 C CA . GLY A 1 86 ? 172.360 157.238 130.009 1.00 30.00 86 GLY R CA 1
ATOM 492 C C . GLY A 1 86 ? 171.764 156.869 131.357 1.00 30.00 86 GLY R C 1
ATOM 493 O O . GLY A 1 86 ? 172.182 155.905 132.007 1.00 30.00 86 GLY R O 1
ATOM 494 N N . PRO A 1 87 ? 170.780 157.621 131.802 1.00 30.00 87 PRO R N 1
ATOM 495 C CA . PRO A 1 87 ? 170.195 157.348 133.115 1.00 30.00 87 PRO R CA 1
ATOM 496 C C . PRO A 1 87 ? 168.896 156.565 133.071 1.00 30.00 87 PRO R C 1
ATOM 497 O O . PRO A 1 87 ? 168.391 156.132 134.111 1.00 30.00 87 PRO R O 1
ATOM 501 N N . GLY A 1 88 ? 168.338 156.381 131.882 1.00 30.00 88 GLY R N 1
ATOM 502 C CA . GLY A 1 88 ? 166.983 155.882 131.787 1.00 30.00 88 GLY R CA 1
ATOM 503 C C . GLY A 1 88 ? 166.894 154.380 131.653 1.00 30.00 88 GLY R C 1
ATOM 504 O O . GLY A 1 88 ? 165.9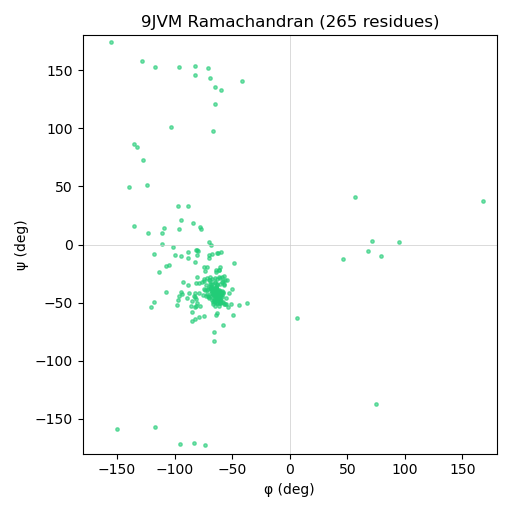35 153.765 132.127 1.00 30.00 88 GLY R O 1
ATOM 505 N N . ALA A 1 89 ? 167.889 153.777 131.005 1.00 30.00 89 ALA R N 1
ATOM 506 C CA . ALA A 1 89 ? 167.848 152.341 130.786 1.00 30.00 89 ALA R CA 1
ATOM 507 C C . ALA A 1 89 ? 167.966 151.588 132.098 1.00 30.00 89 ALA R C 1
ATOM 508 O O . ALA A 1 89 ? 167.140 150.717 132.410 1.00 30.00 89 ALA R O 1
ATOM 510 N N . CYS A 1 90 ? 168.975 151.926 132.890 1.00 68.82 90 CYS R N 1
ATOM 511 C CA . CYS A 1 90 ? 169.317 151.076 134.014 1.00 68.82 90 CYS R CA 1
ATOM 512 C C . CYS A 1 90 ? 168.239 151.112 135.086 1.00 68.82 90 CYS R C 1
ATOM 513 O O . CYS A 1 90 ? 167.923 150.076 135.681 1.00 68.82 90 CYS R O 1
ATOM 516 N N . ARG A 1 91 ? 167.646 152.281 135.338 1.00 65.59 91 ARG R N 1
ATOM 517 C CA . ARG A 1 91 ? 166.600 152.356 136.354 1.00 65.59 91 ARG R CA 1
ATOM 518 C C . ARG A 1 91 ? 165.402 151.493 135.968 1.00 65.59 91 ARG R C 1
ATOM 519 O O . ARG A 1 91 ? 164.877 150.733 136.795 1.00 65.59 91 ARG R O 1
ATOM 521 N N . LEU A 1 92 ? 164.971 151.574 134.704 1.00 64.20 92 LEU R N 1
ATOM 522 C CA . LEU A 1 92 ? 163.844 150.760 134.265 1.00 64.20 92 LEU R CA 1
ATOM 523 C C . LEU A 1 92 ? 164.160 149.280 134.384 1.00 64.20 92 LEU R C 1
ATOM 524 O O . LEU A 1 92 ? 163.330 148.495 134.862 1.00 64.20 92 LEU R O 1
ATOM 529 N N . PHE A 1 93 ? 165.353 148.879 133.941 1.00 63.34 93 PHE R N 1
ATOM 530 C CA . PHE A 1 93 ? 165.706 147.466 133.972 1.00 63.34 93 PHE R CA 1
ATOM 531 C C . PHE A 1 93 ? 165.758 146.944 135.396 1.00 63.34 93 PHE R C 1
ATOM 532 O O . PHE A 1 93 ? 165.246 145.850 135.687 1.00 63.34 93 PHE R O 1
ATOM 540 N N . GLY A 1 94 ? 166.347 147.713 136.302 1.00 63.19 94 GLY R N 1
ATOM 541 C CA . GLY A 1 94 ? 166.410 147.280 137.680 1.00 63.19 94 GLY R CA 1
ATOM 542 C C . GLY A 1 94 ? 165.038 147.143 138.289 1.00 63.19 94 GLY R C 1
ATOM 543 O O . GLY A 1 94 ? 164.754 146.168 138.991 1.00 63.19 94 GLY R O 1
ATOM 544 N N . PHE A 1 95 ? 164.159 148.103 138.012 1.00 61.50 95 PHE R N 1
ATOM 545 C CA . PHE A 1 95 ? 162.812 148.040 138.562 1.00 61.50 95 PHE R CA 1
ATOM 546 C C . PHE A 1 95 ? 162.072 146.809 138.053 1.00 61.50 95 PHE R C 1
ATOM 547 O O . PHE A 1 95 ? 161.452 146.069 138.831 1.00 61.50 95 PHE R O 1
ATOM 555 N N . VAL A 1 96 ? 162.165 146.555 136.748 1.00 58.26 96 VAL R N 1
ATOM 556 C CA . VAL A 1 96 ? 161.511 145.398 136.150 1.00 58.26 96 VAL R CA 1
ATOM 557 C C . VAL A 1 96 ? 161.969 144.104 136.808 1.00 58.26 96 VAL R C 1
ATOM 558 O O . VAL A 1 96 ? 161.147 143.285 137.224 1.00 58.26 96 VAL R O 1
ATOM 562 N N . PHE A 1 97 ? 163.284 143.895 136.915 1.00 59.57 97 PHE R N 1
ATOM 563 C CA . PHE A 1 97 ? 163.757 142.611 137.434 1.00 59.57 97 PHE R CA 1
ATOM 564 C C . PHE A 1 97 ? 163.419 142.443 138.908 1.00 59.57 97 PHE R C 1
ATOM 565 O O . PHE A 1 97 ? 162.957 141.369 139.331 1.00 59.57 97 PHE R O 1
ATOM 573 N N . TYR A 1 98 ? 163.644 143.489 139.702 1.00 61.18 98 TYR R N 1
ATOM 574 C CA . TYR A 1 98 ? 163.322 143.448 141.119 1.00 61.18 98 TYR R CA 1
ATOM 575 C C . TYR A 1 98 ? 161.875 143.032 141.327 1.00 61.18 98 TYR R C 1
ATOM 576 O O . TYR A 1 98 ? 161.585 142.047 142.029 1.00 61.18 98 TYR R O 1
ATOM 585 N N . THR A 1 99 ? 160.952 143.739 140.667 1.00 61.82 99 THR R N 1
ATOM 586 C CA . THR A 1 99 ? 159.537 143.459 140.872 1.00 61.82 99 THR R CA 1
ATOM 587 C C . THR A 1 99 ? 159.149 142.083 140.340 1.00 61.82 99 THR R C 1
ATOM 588 O O . THR A 1 99 ? 158.408 141.350 141.002 1.00 61.82 99 THR R O 1
ATOM 592 N N . ASN A 1 100 ? 159.636 141.715 139.151 1.00 59.43 100 ASN R N 1
ATOM 593 C CA . ASN A 1 100 ? 159.368 140.396 138.588 1.00 59.43 100 ASN R CA 1
ATOM 594 C C . ASN A 1 100 ? 159.654 139.291 139.590 1.00 59.43 100 ASN R C 1
ATOM 595 O O . ASN A 1 100 ? 158.758 138.526 139.970 1.00 59.43 100 ASN R O 1
ATOM 600 N N . LEU A 1 101 ? 160.900 139.198 140.044 1.00 60.32 101 LEU R N 1
ATOM 601 C CA . LEU A 1 101 ? 161.224 138.029 140.848 1.00 60.32 101 LEU R CA 1
ATOM 602 C C . LEU A 1 101 ? 160.594 138.104 142.235 1.00 60.32 101 LEU R C 1
ATOM 603 O O . LEU A 1 101 ? 160.162 137.072 142.769 1.00 60.32 101 LEU R O 1
ATOM 608 N N . TYR A 1 102 ? 160.480 139.297 142.823 1.00 61.81 102 TYR R N 1
ATOM 609 C CA . TYR A 1 102 ? 159.870 139.360 144.146 1.00 61.81 102 TYR R CA 1
ATOM 610 C C . TYR A 1 102 ? 158.380 139.017 144.106 1.00 61.81 102 TYR R C 1
ATOM 611 O O . TYR A 1 102 ? 157.866 138.344 145.013 1.00 61.81 102 TYR R O 1
ATOM 620 N N . VAL A 1 103 ? 157.675 139.436 143.051 1.00 60.48 103 VAL R N 1
ATOM 621 C CA . VAL A 1 103 ? 156.271 139.063 142.889 1.00 60.48 103 VAL R CA 1
ATOM 622 C C . VAL A 1 103 ? 156.128 137.561 142.690 1.00 60.48 103 VAL R C 1
ATOM 623 O O . VAL A 1 103 ? 155.242 136.923 143.281 1.00 60.48 103 VAL R O 1
ATOM 627 N N . GLY A 1 104 ? 156.979 136.972 141.845 1.00 58.76 104 GLY R N 1
ATOM 628 C CA . GLY A 1 104 ? 156.923 135.532 141.672 1.00 58.76 104 GLY R CA 1
ATOM 629 C C . GLY A 1 104 ? 157.059 134.804 142.992 1.00 58.76 104 GLY R C 1
ATOM 630 O O . GLY A 1 104 ? 156.270 133.907 143.312 1.00 58.76 104 GLY R O 1
ATOM 631 N N . ALA A 1 105 ? 158.031 135.221 143.802 1.00 58.46 105 ALA R N 1
ATOM 632 C CA . ALA A 1 105 ? 158.256 134.556 145.082 1.00 58.46 105 ALA R CA 1
ATOM 633 C C . ALA A 1 105 ? 157.050 134.693 146.003 1.00 58.46 105 ALA R C 1
ATOM 634 O O . ALA A 1 105 ? 156.613 133.711 146.622 1.00 58.46 105 ALA R O 1
ATOM 636 N N . ALA A 1 106 ? 156.498 135.905 146.113 1.00 58.07 106 ALA R N 1
ATOM 637 C CA . ALA A 1 106 ? 155.382 136.114 147.031 1.00 58.07 106 ALA R CA 1
ATOM 638 C C . ALA A 1 106 ? 154.169 135.289 146.627 1.00 58.07 106 ALA R C 1
ATOM 639 O O . ALA A 1 106 ? 153.488 134.710 147.486 1.00 58.07 106 ALA R O 1
ATOM 641 N N . PHE A 1 107 ? 153.881 135.219 145.323 1.00 57.71 107 PHE R N 1
ATOM 642 C CA . PHE A 1 107 ? 152.719 134.457 144.870 1.00 57.71 107 PHE R CA 1
ATOM 643 C C . PHE A 1 107 ? 152.896 132.961 145.114 1.00 57.71 107 PHE R C 1
ATOM 644 O O . PHE A 1 107 ? 151.958 132.295 145.575 1.00 57.71 107 PHE R O 1
ATOM 646 N N . LEU A 1 108 ? 154.085 132.410 144.838 1.00 59.86 108 LEU R N 1
ATOM 647 C CA . LEU A 1 108 ? 154.306 131.001 145.167 1.00 59.86 108 LEU R CA 1
ATOM 648 C C . LEU A 1 108 ? 154.146 130.748 146.660 1.00 59.86 108 LEU R C 1
ATOM 649 O O . LEU A 1 108 ? 153.561 129.735 147.065 1.00 59.86 108 LEU R O 1
ATOM 654 N N . SER A 1 109 ? 154.656 131.654 147.498 1.00 57.28 109 SER R N 1
ATOM 655 C CA . SER A 1 109 ? 154.574 131.438 148.940 1.00 57.28 109 SER R CA 1
ATOM 656 C C . SER A 1 109 ? 153.131 131.441 149.431 1.00 57.28 109 SER R C 1
ATOM 657 O O . SER A 1 109 ? 152.740 130.597 150.253 1.00 57.28 109 SER R O 1
ATOM 660 N N . CYS A 1 110 ? 152.323 132.387 148.951 1.00 59.25 110 CYS R N 1
ATOM 661 C CA . CYS A 1 110 ? 150.927 132.410 149.376 1.00 59.25 110 CYS R CA 1
ATOM 662 C C . CYS A 1 110 ? 150.167 131.196 148.857 1.00 59.25 110 CYS R C 1
ATOM 663 O O . CYS A 1 110 ? 149.322 130.645 149.569 1.00 59.25 110 CYS R O 1
ATOM 666 N N . VAL A 1 111 ? 150.455 130.757 147.624 1.00 56.29 111 VAL R N 1
ATOM 667 C CA . VAL A 1 111 ? 149.808 129.555 147.099 1.00 56.29 111 VAL R CA 1
ATOM 668 C C . VAL A 1 111 ? 150.124 128.354 147.982 1.00 56.29 111 VAL R C 1
ATOM 669 O O . VAL A 1 111 ? 149.246 127.534 148.284 1.00 56.29 111 VAL R O 1
ATOM 673 N N . SER A 1 112 ? 151.375 128.245 148.432 1.00 58.71 112 SER R N 1
ATOM 674 C CA . SER A 1 112 ? 151.753 127.123 149.284 1.00 58.71 112 SER R CA 1
ATOM 675 C C . SER A 1 112 ? 151.048 127.175 150.631 1.00 58.71 112 SER R C 1
ATOM 676 O O . SER A 1 112 ? 150.509 126.161 151.092 1.00 58.71 112 SER R O 1
ATOM 679 N N . ALA A 1 113 ? 151.046 128.339 151.291 1.00 56.16 113 ALA R N 1
ATOM 680 C CA . ALA A 1 113 ? 150.390 128.418 152.599 1.00 56.16 113 ALA R CA 1
ATOM 681 C C . ALA A 1 113 ? 148.892 128.163 152.482 1.00 56.16 113 ALA R C 1
ATOM 682 O O . ALA A 1 113 ? 148.292 127.519 153.350 1.00 56.16 113 ALA R O 1
ATOM 684 N N . ASP A 1 114 ? 148.276 128.631 151.396 1.00 56.92 114 ASP R N 1
ATOM 685 C CA . ASP A 1 114 ? 146.857 128.382 151.165 1.00 56.92 114 ASP R CA 1
ATOM 686 C C . ASP A 1 114 ? 146.562 126.899 150.991 1.00 56.92 114 ASP R C 1
ATOM 687 O O . ASP A 1 114 ? 145.635 126.363 151.613 1.00 56.92 114 ASP R O 1
ATOM 692 N N . ARG A 1 115 ? 147.314 126.220 150.115 1.00 57.06 115 ARG R N 1
ATOM 693 C CA . ARG A 1 115 ? 147.075 124.794 149.912 1.00 57.06 115 ARG R CA 1
ATOM 694 C C . ARG A 1 115 ? 147.379 123.998 151.171 1.00 57.06 115 ARG R C 1
ATOM 695 O O . ARG A 1 115 ? 146.762 122.956 151.407 1.00 57.06 115 ARG R O 1
ATOM 697 N N . TYR A 1 116 ? 148.309 124.477 151.996 1.00 58.32 116 TYR R N 1
ATOM 698 C CA . TYR A 1 116 ? 148.520 123.859 153.296 1.00 58.32 116 TYR R CA 1
ATOM 699 C C . TYR A 1 116 ? 147.284 123.987 154.162 1.00 58.32 116 TYR R C 1
ATOM 700 O O . TYR A 1 116 ? 146.863 123.020 154.807 1.00 58.32 116 TYR R O 1
ATOM 709 N N . LEU A 1 117 ? 146.693 125.183 154.206 1.00 61.62 117 LEU R N 1
ATOM 710 C CA . LEU A 1 117 ? 145.502 125.364 155.031 1.00 61.62 117 LEU R CA 1
ATOM 711 C C . LEU A 1 117 ? 144.379 124.465 154.552 1.00 61.62 117 LEU R C 1
ATOM 712 O O . LEU A 1 117 ? 143.700 123.819 155.355 1.00 61.62 117 LEU R O 1
ATOM 717 N N . ALA A 1 118 ? 144.191 124.387 153.245 1.00 61.28 118 ALA R N 1
ATOM 718 C CA . ALA A 1 118 ? 143.177 123.497 152.706 1.00 61.28 118 ALA R CA 1
ATOM 719 C C . ALA A 1 118 ? 143.450 122.071 153.159 1.00 61.28 118 ALA R C 1
ATOM 720 O O . ALA A 1 118 ? 142.741 121.549 154.025 1.00 61.28 118 ALA R O 1
ATOM 722 N N . VAL A 1 119 ? 144.530 121.473 152.644 1.00 62.61 119 VAL R N 1
ATOM 723 C CA . VAL A 1 119 ? 144.697 120.023 152.734 1.00 62.61 119 VAL R CA 1
ATOM 724 C C . VAL A 1 119 ? 144.896 119.586 154.179 1.00 62.61 119 VAL R C 1
ATOM 725 O O . VAL A 1 119 ? 144.231 118.662 154.662 1.00 62.61 119 VAL R O 1
ATOM 729 N N . ALA A 1 120 ? 145.808 120.236 154.889 1.00 60.55 120 ALA R N 1
ATOM 730 C CA . ALA A 1 120 ? 146.219 119.734 156.187 1.00 60.55 120 ALA R CA 1
ATOM 731 C C . ALA A 1 120 ? 145.455 120.364 157.334 1.00 60.55 120 ALA R C 1
ATOM 732 O O . ALA A 1 120 ? 145.101 119.670 158.288 1.00 60.55 120 ALA R O 1
ATOM 734 N N . HIS A 1 121 ? 145.201 121.662 157.269 1.00 66.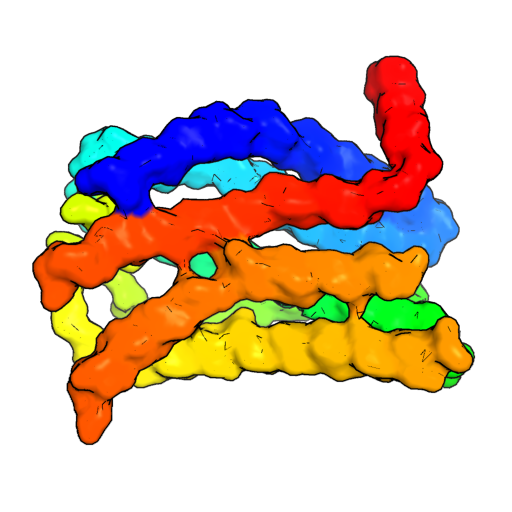38 121 HIS R N 1
ATOM 735 C CA . HIS A 1 121 ? 144.645 122.359 158.415 1.00 66.38 121 HIS R CA 1
ATOM 736 C C . HIS A 1 121 ? 143.188 121.961 158.634 1.00 66.38 121 HIS R C 1
ATOM 737 O O . HIS A 1 121 ? 142.481 121.603 157.689 1.00 66.38 121 HIS R O 1
ATOM 739 N N . PRO A 1 122 ? 142.721 122.014 159.867 1.00 70.06 122 PRO R N 1
ATOM 740 C CA . PRO A 1 122 ? 141.315 121.696 160.134 1.00 70.06 122 PRO R CA 1
ATOM 741 C C . PRO A 1 122 ? 140.404 122.810 159.659 1.00 70.06 122 PRO R C 1
ATOM 742 O O . PRO A 1 122 ? 140.862 123.747 159.005 1.00 70.06 122 PRO R O 1
ATOM 746 N N . LEU A 1 123 ? 139.116 122.721 159.976 1.00 74.36 123 LEU R N 1
ATOM 747 C CA . LEU A 1 123 ? 138.177 123.731 159.518 1.00 74.36 123 LEU R CA 1
ATOM 748 C C . LEU A 1 123 ? 138.460 125.105 160.096 1.00 74.36 123 LEU R C 1
ATOM 749 O O . LEU A 1 123 ? 138.099 126.106 159.468 1.00 74.36 123 LEU R O 1
ATOM 751 N N . ARG A 1 124 ? 139.142 125.173 161.238 1.00 73.54 124 ARG R N 1
ATOM 752 C CA . ARG A 1 124 ? 139.116 126.375 162.067 1.00 73.54 124 ARG R CA 1
ATOM 753 C C . ARG A 1 124 ? 139.560 127.614 161.296 1.00 73.54 124 ARG R C 1
ATOM 754 O O . ARG A 1 124 ? 138.874 128.641 161.301 1.00 73.54 124 ARG R O 1
ATOM 756 N N . PHE A 1 125 ? 140.704 127.540 160.642 1.00 70.28 125 PHE R N 1
ATOM 757 C CA . PHE A 1 125 ? 141.250 128.681 159.921 1.00 70.28 125 PHE R CA 1
ATOM 758 C C . PHE A 1 125 ? 140.633 128.871 158.532 1.00 70.28 125 PHE R C 1
ATOM 759 O O . PHE A 1 125 ? 140.157 129.974 158.233 1.00 70.28 125 PHE R O 1
ATOM 761 N N . PRO A 1 126 ? 140.612 127.858 157.651 1.00 66.68 126 PRO R N 1
ATOM 762 C CA . PRO A 1 126 ? 140.156 128.121 156.275 1.00 66.68 126 PRO R CA 1
ATOM 763 C C . PRO A 1 126 ? 138.661 128.309 156.143 1.00 66.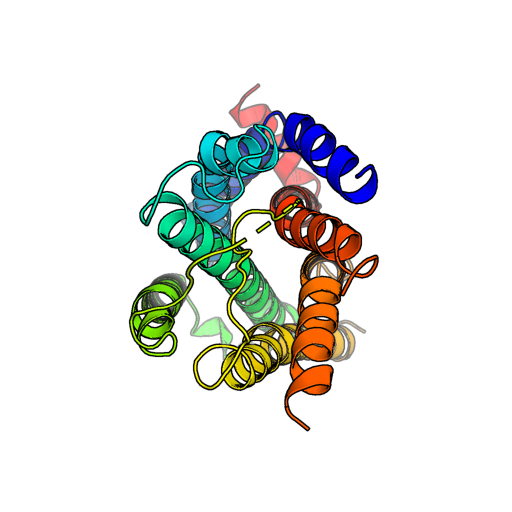68 126 PRO R C 1
ATOM 764 O O . PRO A 1 126 ? 138.228 129.034 155.241 1.00 66.68 126 PRO R O 1
ATOM 768 N N . GLY A 1 127 ? 137.852 127.683 156.995 1.00 62.65 127 GLY R N 1
ATOM 769 C CA . GLY A 1 127 ? 136.419 127.865 156.873 1.00 62.65 127 GLY R CA 1
ATOM 770 C C . GLY A 1 127 ? 136.021 129.323 156.903 1.00 62.65 127 GLY R C 1
ATOM 771 O O . GLY A 1 127 ? 135.035 129.717 156.276 1.00 62.65 127 GLY R O 1
ATOM 772 N N . ALA A 1 128 ? 136.786 130.146 157.619 1.00 59.60 128 ALA R N 1
ATOM 773 C CA . ALA A 1 128 ? 136.646 131.593 157.587 1.00 59.60 128 ALA R CA 1
ATOM 774 C C . ALA A 1 128 ? 137.640 132.234 156.632 1.00 59.60 128 ALA R C 1
ATOM 775 O O . ALA A 1 128 ? 138.116 133.342 156.886 1.00 59.60 128 ALA R O 1
ATOM 777 N N . ARG A 1 129 ? 137.974 131.551 155.539 1.00 55.78 129 ARG R N 1
ATOM 778 C CA . ARG A 1 129 ? 138.873 132.089 154.521 1.00 55.78 129 ARG R CA 1
ATOM 779 C C . ARG A 1 129 ? 138.214 131.986 153.151 1.00 55.78 129 ARG R C 1
ATOM 780 O O . ARG A 1 129 ? 138.601 131.153 152.323 1.00 55.78 129 ARG R O 1
ATOM 788 N N . PRO A 1 130 ? 137.200 132.831 152.880 1.00 53.63 130 PRO R N 1
ATOM 789 C CA . PRO A 1 130 ? 136.574 132.841 151.552 1.00 53.63 130 PRO R CA 1
ATOM 790 C C . PRO A 1 130 ? 137.316 133.671 150.513 1.00 53.63 130 PRO R C 1
ATOM 791 O O . PRO A 1 130 ? 138.442 134.115 150.741 1.00 53.63 130 PRO R O 1
ATOM 795 N N . ILE A 1 131 ? 136.681 133.868 149.356 1.00 54.78 131 ILE R N 1
ATOM 796 C CA . ILE A 1 131 ? 137.292 134.588 148.242 1.00 54.78 131 ILE R CA 1
ATOM 797 C C . ILE A 1 131 ? 137.566 136.060 148.562 1.00 54.78 131 ILE R C 1
ATOM 798 O O . ILE A 1 131 ? 138.545 136.636 148.061 1.00 54.78 131 ILE R O 1
ATOM 803 N N . ARG A 1 132 ? 136.725 136.698 149.382 1.00 55.51 132 ARG R N 1
ATOM 804 C CA . ARG A 1 132 ? 136.959 138.098 149.716 1.00 55.51 132 ARG R CA 1
ATOM 805 C C . ARG A 1 132 ? 138.285 138.266 150.450 1.00 55.51 132 ARG R C 1
ATOM 806 O O . ARG A 1 132 ? 139.054 139.202 150.171 1.00 55.51 132 ARG R O 1
ATOM 814 N N . SER A 1 133 ? 138.592 137.339 151.357 1.00 51.95 133 SER R N 1
ATOM 815 C CA . SER A 1 133 ? 139.860 137.378 152.069 1.00 51.95 133 SER R CA 1
ATOM 816 C C . SER A 1 133 ? 141.038 137.275 151.112 1.00 51.95 133 SER R C 1
ATOM 817 O O . SER A 1 133 ? 142.043 137.986 151.262 1.00 51.95 133 SER R O 1
ATOM 820 N N . ALA A 1 134 ? 140.938 136.394 150.126 1.00 52.88 134 ALA R N 1
ATOM 821 C CA . ALA A 1 134 ? 142.037 136.216 149.193 1.00 52.88 134 ALA R CA 1
ATOM 822 C C . ALA A 1 134 ? 142.224 137.440 148.311 1.00 52.88 134 ALA R C 1
ATOM 823 O O . ALA A 1 134 ? 143.360 137.802 147.986 1.00 52.88 134 ALA R O 1
ATOM 825 N N . ALA A 1 135 ? 141.135 138.094 147.904 1.00 52.11 135 ALA R N 1
ATOM 826 C CA . ALA A 1 135 ? 141.297 139.336 147.150 1.00 52.11 135 ALA R CA 1
ATOM 827 C C . ALA A 1 135 ? 141.993 140.394 147.999 1.00 52.11 135 ALA R C 1
ATOM 828 O O . ALA A 1 135 ? 142.856 141.136 147.505 1.00 52.11 135 ALA R O 1
ATOM 830 N N . ALA A 1 136 ? 141.662 140.452 149.288 1.00 52.21 136 ALA R N 1
ATOM 831 C CA . ALA A 1 136 ? 142.341 141.391 150.176 1.00 52.21 136 ALA R CA 1
ATOM 832 C C . ALA A 1 136 ? 143.840 141.119 150.245 1.00 52.21 136 ALA R C 1
ATOM 833 O O . ALA A 1 136 ? 144.658 142.044 150.136 1.00 52.21 136 ALA R O 1
ATOM 835 N N . VAL A 1 137 ? 144.228 139.856 150.427 1.00 52.13 137 VAL R N 1
ATOM 836 C CA . VAL A 1 137 ? 145.657 139.575 150.564 1.00 52.13 137 VAL R CA 1
ATOM 837 C C . VAL A 1 137 ? 146.390 139.791 149.245 1.00 52.13 137 VAL R C 1
ATOM 838 O O . VAL A 1 137 ? 147.554 140.219 149.235 1.00 52.13 137 VAL R O 1
ATOM 842 N N . SER A 1 138 ? 145.740 139.509 148.120 1.00 53.19 138 SER R N 1
ATOM 843 C CA . SER A 1 138 ? 146.353 139.781 146.827 1.00 53.19 138 SER R CA 1
ATOM 844 C C . SER A 1 138 ? 146.588 141.269 146.617 1.00 53.19 138 SER R C 1
ATOM 845 O O . SER A 1 138 ? 147.583 141.662 146.004 1.00 53.19 138 SER R O 1
ATOM 848 N N . ALA A 1 139 ? 145.671 142.117 147.086 1.00 52.89 139 ALA R N 1
ATOM 849 C CA . ALA A 1 139 ? 145.935 143.555 147.036 1.00 52.89 139 ALA R CA 1
ATOM 850 C C . ALA A 1 139 ? 147.094 143.945 147.950 1.00 52.89 139 ALA R C 1
ATOM 851 O O . ALA A 1 139 ? 147.944 144.763 147.573 1.00 52.89 139 ALA R O 1
ATOM 853 N N . LEU A 1 140 ? 147.150 143.361 149.148 1.00 55.32 140 LEU R N 1
ATOM 854 C CA . LEU A 1 140 ? 148.211 143.702 150.094 1.00 55.32 140 LEU R CA 1
ATOM 855 C C . LEU A 1 140 ? 149.593 143.372 149.548 1.00 55.32 140 LEU R C 1
ATOM 856 O O . LEU A 1 140 ? 150.548 144.132 149.756 1.00 55.32 140 LEU R O 1
ATOM 861 N N . ILE A 1 141 ? 149.731 142.229 148.876 1.00 55.78 141 ILE R N 1
ATOM 862 C CA . ILE A 1 141 ? 151.040 141.828 148.360 1.00 55.78 141 ILE R CA 1
ATOM 863 C C . ILE A 1 141 ? 151.568 142.858 147.369 1.00 55.78 141 ILE R C 1
ATOM 864 O O . ILE A 1 141 ? 152.712 143.320 147.478 1.00 55.78 141 ILE R O 1
ATOM 869 N N . TRP A 1 142 ? 150.747 143.229 146.385 1.00 55.66 142 TRP R N 1
ATOM 870 C CA . TRP A 1 142 ? 151.173 144.226 145.411 1.00 55.66 142 TRP R CA 1
ATOM 871 C C . TRP A 1 142 ? 151.466 145.555 146.082 1.00 55.66 142 TRP R C 1
ATOM 872 O O . TRP A 1 142 ? 152.411 146.253 145.700 1.00 55.66 142 TRP R O 1
ATOM 883 N N . MET A 1 143 ? 150.649 145.940 147.065 1.00 57.49 143 MET R N 1
ATOM 884 C CA . MET A 1 143 ? 150.865 147.219 147.726 1.00 57.49 143 MET R CA 1
ATOM 885 C C . MET A 1 143 ? 152.222 147.257 148.399 1.00 57.49 143 MET R C 1
ATOM 886 O O . MET A 1 143 ? 152.972 148.225 148.253 1.00 57.49 143 MET R O 1
ATOM 888 N N . LEU A 1 144 ? 152.560 146.201 149.137 1.00 59.61 144 LEU R N 1
ATOM 889 C CA . LEU A 1 144 ? 153.854 146.156 149.809 1.00 59.61 144 LEU R CA 1
ATOM 890 C C . LEU A 1 144 ? 154.990 146.148 148.796 1.00 59.61 144 LEU R C 1
ATOM 891 O O . LEU A 1 144 ? 155.970 146.888 148.942 1.00 59.61 144 LEU R O 1
ATOM 896 N N . GLU A 1 145 ? 154.854 145.346 147.737 1.00 60.29 145 GLU R N 1
ATOM 897 C CA . GLU A 1 145 ? 155.924 145.217 146.752 1.00 60.29 145 GLU R CA 1
ATOM 898 C C . GLU A 1 145 ? 156.189 146.533 146.037 1.00 60.29 145 GLU R C 1
ATOM 899 O O . GLU A 1 145 ? 157.340 146.870 145.748 1.00 60.29 145 GLU R O 1
ATOM 901 N N . LEU A 1 146 ? 155.139 147.280 145.715 1.00 61.04 146 LEU R N 1
ATOM 902 C CA . LEU A 1 146 ? 155.348 148.529 144.995 1.00 61.04 146 LEU R CA 1
ATOM 903 C C . LEU A 1 146 ? 155.755 149.657 145.930 1.00 61.04 146 LEU R C 1
ATOM 904 O O . LEU A 1 146 ? 156.695 150.400 145.634 1.00 61.04 146 LEU R O 1
ATOM 909 N N . ALA A 1 147 ? 155.065 149.815 147.053 1.00 65.33 147 ALA R N 1
ATOM 910 C CA . ALA A 1 147 ? 155.316 150.975 147.890 1.00 65.33 147 ALA R CA 1
ATOM 911 C C . ALA A 1 147 ? 156.614 150.852 148.668 1.00 65.33 147 ALA R C 1
ATOM 912 O O . ALA A 1 147 ? 157.372 151.821 148.755 1.00 65.33 147 ALA R O 1
ATOM 914 N N . ALA A 1 148 ? 156.897 149.681 149.240 1.00 68.13 148 ALA R N 1
ATOM 915 C CA . ALA A 1 148 ? 157.999 149.543 150.182 1.00 68.13 148 ALA R CA 1
ATOM 916 C C . ALA A 1 148 ? 159.280 149.030 149.538 1.00 68.13 148 ALA R C 1
ATOM 917 O O . ALA A 1 148 ? 160.203 148.637 150.253 1.00 68.13 148 ALA R O 1
ATOM 919 N N . ASN A 1 149 ? 159.364 149.026 148.210 1.00 70.17 149 ASN R N 1
ATOM 920 C CA . ASN A 1 149 ? 160.583 148.579 147.548 1.00 70.17 149 ASN R CA 1
ATOM 921 C C . ASN A 1 149 ? 161.611 149.694 147.465 1.00 70.17 149 ASN R C 1
ATOM 922 O O . ASN A 1 149 ? 162.795 149.481 147.742 1.00 70.17 149 ASN R O 1
ATOM 924 N N . ALA A 1 150 ? 161.169 150.891 147.089 1.00 30.00 150 ALA R N 1
ATOM 925 C CA . ALA A 1 150 ? 162.034 152.017 146.745 1.00 30.00 150 ALA R CA 1
ATOM 926 C C . ALA A 1 150 ? 162.630 152.765 147.941 1.00 30.00 150 ALA R C 1
ATOM 927 O O . ALA A 1 150 ? 163.806 153.144 147.876 1.00 30.00 150 ALA R O 1
ATOM 929 N N . PRO A 1 151 ? 161.887 153.036 149.019 1.00 30.00 151 PRO R N 1
ATOM 930 C CA . PRO A 1 151 ? 162.482 153.778 150.151 1.00 30.00 151 PRO R CA 1
ATOM 931 C C . PRO A 1 151 ? 163.718 153.093 150.710 1.00 30.00 151 PRO R C 1
ATOM 932 O O . PRO A 1 151 ? 164.655 153.784 151.143 1.00 30.00 151 PRO R O 1
ATOM 936 N N . PRO A 1 152 ? 163.792 151.757 150.731 1.00 72.90 152 PRO R N 1
ATOM 937 C CA . PRO A 1 152 ? 165.074 151.105 151.014 1.00 72.90 152 PRO R CA 1
ATOM 938 C C . PRO A 1 152 ? 166.062 151.079 149.852 1.00 72.90 152 PRO R C 1
ATOM 939 O O . PRO A 1 152 ? 167.045 150.336 149.928 1.00 72.90 152 PRO R O 1
ATOM 943 N N . LEU A 1 153 ? 165.846 151.850 148.782 1.00 73.08 153 LEU R N 1
ATOM 944 C CA . LEU A 1 153 ? 166.847 152.052 147.736 1.00 73.08 153 LEU R CA 1
ATOM 945 C C . LEU A 1 153 ? 167.435 153.456 147.731 1.00 73.08 153 LEU R C 1
ATOM 946 O O . LEU A 1 153 ? 168.052 153.849 146.734 1.00 73.08 153 LEU R O 1
ATOM 951 N N . LEU A 1 154 ? 167.220 154.234 148.795 1.00 77.31 154 LEU R N 1
ATOM 952 C CA . LEU A 1 154 ? 167.773 155.578 148.942 1.00 77.31 154 LEU R CA 1
ATOM 953 C C . LEU A 1 154 ? 167.152 156.553 147.945 1.00 77.31 154 LEU R C 1
ATOM 954 O O . LEU A 1 154 ? 167.399 157.760 148.022 1.00 77.31 154 LEU R O 1
ATOM 959 N N . GLY A 1 155 ? 166.315 156.063 147.035 1.00 30.00 155 GLY R N 1
ATOM 960 C CA . GLY A 1 155 ? 165.862 156.908 145.954 1.00 30.00 155 GLY R CA 1
ATOM 961 C C . GLY A 1 155 ? 166.907 157.221 144.910 1.00 30.00 155 GLY R C 1
ATOM 962 O O . GLY A 1 155 ? 166.634 158.014 144.007 1.00 30.00 155 GLY R O 1
ATOM 963 N N . GLU A 1 156 ? 168.112 156.651 145.029 1.00 70.51 156 GLU R N 1
ATOM 964 C CA . GLU A 1 156 ? 169.115 156.602 143.954 1.00 70.51 156 GLU R CA 1
ATOM 965 C C . GLU A 1 156 ? 169.686 155.186 143.925 1.00 70.51 156 GLU R C 1
ATOM 966 O O . GLU A 1 156 ? 170.737 154.926 144.508 1.00 70.51 156 GLU R O 1
ATOM 972 N N . ALA A 1 157 ? 169.022 154.288 143.198 1.00 69.24 157 ALA R N 1
ATOM 973 C CA . ALA A 1 157 ? 169.292 152.862 143.380 1.00 69.24 157 ALA R CA 1
ATOM 974 C C . ALA A 1 157 ? 170.524 152.383 142.612 1.00 69.24 157 ALA R C 1
ATOM 975 O O . ALA A 1 157 ? 171.509 151.954 143.220 1.00 69.24 157 ALA R O 1
ATOM 977 N N . ILE A 1 158 ? 170.504 152.442 141.274 1.00 67.61 158 ILE R N 1
ATOM 978 C CA . ILE A 1 158 ? 171.624 151.937 140.480 1.00 67.61 158 ILE R CA 1
ATOM 979 C C . ILE A 1 158 ? 172.099 152.980 139.477 1.00 67.61 158 ILE R C 1
ATOM 980 O O . ILE A 1 158 ? 171.363 153.884 139.074 1.00 67.61 158 ILE R O 1
ATOM 985 N N . HIS A 1 159 ? 173.346 152.807 139.056 1.00 68.60 159 HIS R N 1
ATOM 986 C CA . HIS A 1 159 ? 174.128 153.824 138.372 1.00 68.60 159 HIS R CA 1
ATOM 987 C C . HIS A 1 159 ? 175.105 153.124 137.434 1.00 68.60 159 HIS R C 1
ATOM 988 O O . HIS A 1 159 ? 174.891 151.973 137.047 1.00 68.60 159 HIS R O 1
ATOM 990 N N . ARG A 1 160 ? 176.169 153.839 137.060 1.00 69.32 160 ARG R N 1
ATOM 991 C CA . ARG A 1 160 ? 177.125 153.426 136.036 1.00 69.32 160 ARG R CA 1
ATOM 992 C C . ARG A 1 160 ? 177.485 151.949 136.108 1.00 69.32 160 ARG R C 1
ATOM 993 O O . ARG A 1 160 ? 177.639 151.375 137.186 1.00 69.32 160 ARG R O 1
ATOM 995 N N . ASP A 1 161 ? 177.619 151.347 134.935 1.00 72.14 161 ASP R N 1
ATOM 996 C CA . ASP A 1 161 ? 178.045 149.968 134.806 1.00 72.14 161 ASP R CA 1
ATOM 997 C C . ASP A 1 161 ? 179.371 149.890 134.059 1.00 72.14 161 ASP R C 1
ATOM 998 O O . ASP A 1 161 ? 179.932 150.910 133.663 1.00 72.14 161 ASP R O 1
ATOM 1000 N N . HIS A 1 165 ? 180.909 142.219 130.218 1.00 61.34 165 HIS R N 1
ATOM 1001 C CA . HIS A 1 165 ? 179.601 142.410 129.606 1.00 61.34 165 HIS R CA 1
ATOM 1002 C C . HIS A 1 165 ? 178.467 142.367 130.625 1.00 61.34 165 HIS R C 1
ATOM 1003 O O . HIS A 1 165 ? 177.980 141.295 130.960 1.00 61.34 165 HIS R O 1
ATOM 1010 N N . THR A 1 166 ? 178.014 143.534 131.076 1.00 62.22 166 THR R N 1
ATOM 1011 C CA . THR A 1 166 ? 177.027 143.609 132.145 1.00 62.22 166 THR R CA 1
ATOM 1012 C C . THR A 1 166 ? 175.619 143.408 131.595 1.00 62.22 166 THR R C 1
ATOM 1013 O O . THR A 1 166 ? 175.315 143.814 130.470 1.00 62.22 166 THR R O 1
ATOM 1017 N N . PHE A 1 167 ? 174.757 142.773 132.391 1.00 70.43 167 PHE R N 1
ATOM 1018 C CA . PHE A 1 167 ? 173.363 142.572 132.017 1.00 70.43 167 PHE R CA 1
ATOM 1019 C C . PHE A 1 167 ? 172.488 143.678 132.607 1.00 70.43 167 PHE R C 1
ATOM 1020 O O . PHE A 1 167 ? 172.981 144.659 133.170 1.00 70.43 167 PHE R O 1
ATOM 1022 N N . CYS A 1 168 ? 171.171 143.528 132.483 1.00 68.43 168 CYS R N 1
ATOM 1023 C CA . CYS A 1 168 ? 170.243 144.439 133.142 1.00 68.43 168 CYS R CA 1
ATOM 1024 C C . CYS A 1 168 ? 170.285 144.225 134.645 1.00 68.43 168 CYS R C 1
ATOM 1025 O O . CYS A 1 168 ? 170.420 143.096 135.119 1.00 68.43 168 CYS R O 1
ATOM 1027 N N . TYR A 1 169 ? 170.161 145.318 135.389 1.00 68.04 169 TYR R N 1
ATOM 1028 C CA . TYR A 1 169 ? 170.403 145.493 136.817 1.00 68.04 169 TYR R CA 1
ATOM 1029 C C . TYR A 1 169 ? 171.885 145.629 137.134 1.00 68.04 169 TYR R C 1
ATOM 1030 O O . TYR A 1 169 ? 172.219 146.061 138.232 1.00 68.04 169 TYR R O 1
ATOM 1039 N N . GLU A 1 170 ? 172.785 145.384 136.195 1.00 68.28 170 GLU R N 1
ATOM 1040 C CA . GLU A 1 170 ? 174.195 145.410 136.539 1.00 68.28 170 GLU R CA 1
ATOM 1041 C C . GLU A 1 170 ? 174.721 146.836 136.533 1.00 68.28 170 GLU R C 1
ATOM 1042 O O . GLU A 1 170 ? 174.197 147.710 135.839 1.00 68.28 170 GLU R O 1
ATOM 1044 N N . SER A 1 171 ? 175.774 147.062 137.317 1.00 70.57 171 SER R N 1
ATOM 1045 C CA . SER A 1 171 ? 176.315 148.400 137.514 1.00 70.57 171 SER R CA 1
ATOM 1046 C C . SER A 1 171 ? 177.784 148.307 137.911 1.00 70.57 171 SER R C 1
ATOM 1047 O O . SER A 1 171 ? 178.327 147.215 138.115 1.00 70.57 171 SER R O 1
ATOM 1050 N N . TYR A 1 172 ? 178.438 149.482 138.003 1.00 71.14 172 TYR R N 1
ATOM 1051 C CA . TYR A 1 172 ? 179.824 149.514 138.457 1.00 71.14 172 TYR R CA 1
ATOM 1052 C C . TYR A 1 172 ? 180.183 150.668 139.393 1.00 71.14 172 TYR R C 1
ATOM 1053 O O . TYR A 1 172 ? 181.186 151.354 139.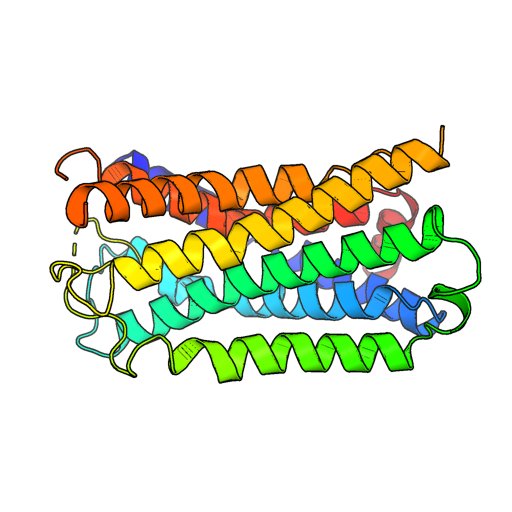158 1.00 71.14 172 TYR R O 1
ATOM 1062 N N . PRO A 1 173 ? 179.419 150.931 140.453 1.00 71.19 173 PRO R N 1
ATOM 1063 C CA . PRO A 1 173 ? 180.014 151.627 141.593 1.00 71.19 173 PRO R CA 1
ATOM 1064 C C . PRO A 1 173 ? 180.454 150.622 142.647 1.00 71.19 173 PRO R C 1
ATOM 1065 O O . PRO A 1 173 ? 179.885 149.529 142.726 1.00 71.19 173 PRO R O 1
ATOM 1069 N N . LEU A 1 174 ? 181.462 150.954 143.451 1.00 69.69 174 LEU R N 1
ATOM 1070 C CA . LEU A 1 174 ? 181.753 150.136 144.619 1.00 69.69 174 LEU R CA 1
ATOM 1071 C C . LEU A 1 174 ? 180.582 150.224 145.580 1.00 69.69 174 LEU R C 1
ATOM 1072 O O . LEU A 1 174 ? 180.058 151.307 145.836 1.00 69.69 174 LEU R O 1
ATOM 1074 N N . SER A 1 175 ? 180.181 149.079 146.123 1.00 68.77 175 SER R N 1
ATOM 1075 C CA . SER A 1 175 ? 178.858 148.962 146.726 1.00 68.77 175 SER R CA 1
ATOM 1076 C C . SER A 1 175 ? 178.575 150.082 147.727 1.00 68.77 175 SER R C 1
ATOM 1077 O O . SER A 1 175 ? 177.541 150.749 147.653 1.00 68.77 175 SER R O 1
ATOM 1080 N N . GLY A 1 176 ? 179.480 150.305 148.664 1.00 65.46 176 GLY R N 1
ATOM 1081 C CA . GLY A 1 176 ? 179.314 151.393 149.600 1.00 65.46 176 GLY R CA 1
ATOM 1082 C C . GLY A 1 176 ? 178.281 151.136 150.674 1.00 65.46 176 GLY R C 1
ATOM 1083 O O . GLY A 1 176 ? 178.226 150.044 151.239 1.00 65.46 176 GLY R O 1
ATOM 1084 N N . ARG A 1 177 ? 177.461 152.155 150.964 1.00 72.04 177 ARG R N 1
ATOM 1085 C CA . ARG A 1 177 ? 176.417 152.120 151.987 1.00 72.04 177 ARG R CA 1
ATOM 1086 C C . ARG A 1 177 ? 175.057 151.729 151.421 1.00 72.04 177 ARG R C 1
ATOM 1087 O O . ARG A 1 177 ? 174.342 150.931 152.031 1.00 72.04 177 ARG R O 1
ATOM 1089 N N . GLY A 1 178 ? 174.693 152.268 150.258 1.00 75.86 178 GLY R N 1
ATOM 1090 C CA . GLY A 1 178 ? 173.436 151.978 149.603 1.00 75.86 178 GLY R CA 1
ATOM 1091 C C . GLY A 1 178 ? 173.345 150.682 148.809 1.00 75.86 178 GLY R C 1
ATOM 1092 O O . GLY A 1 178 ? 172.253 150.373 148.325 1.00 75.86 178 GLY R O 1
ATOM 1093 N N . ALA A 1 179 ? 174.424 149.905 148.649 1.00 73.12 179 ALA R N 1
ATOM 1094 C CA . ALA A 1 179 ? 174.362 148.702 147.820 1.00 73.12 179 ALA R CA 1
ATOM 1095 C C . ALA A 1 179 ? 174.633 147.416 148.587 1.00 73.12 179 ALA R C 1
ATOM 1096 O O . ALA A 1 179 ? 173.848 146.467 148.477 1.00 73.12 179 ALA R O 1
ATOM 1098 N N . ALA A 1 180 ? 175.712 147.348 149.370 1.00 68.24 180 ALA R N 1
ATOM 1099 C CA . ALA A 1 180 ? 176.167 146.065 149.907 1.00 68.24 180 ALA R CA 1
ATOM 1100 C C . ALA A 1 180 ? 175.286 145.560 151.042 1.00 68.24 180 ALA R C 1
ATOM 1101 O O . ALA A 1 180 ? 174.688 144.475 150.945 1.00 68.24 180 ALA R O 1
ATOM 1103 N N . LEU A 1 181 ? 175.211 146.311 152.139 1.00 61.51 181 LEU R N 1
ATOM 1104 C CA . LEU A 1 181 ? 174.480 145.788 153.280 1.00 61.51 181 LEU R CA 1
ATOM 1105 C C . LEU A 1 181 ? 173.012 145.609 152.923 1.00 61.51 181 LEU R C 1
ATOM 1106 O O . LEU A 1 181 ? 172.349 144.684 153.415 1.00 61.51 181 LEU R O 1
ATOM 1111 N N . ALA A 1 182 ? 172.504 146.440 152.016 1.00 63.25 182 ALA R N 1
ATOM 1112 C CA . ALA A 1 182 ? 171.135 146.262 151.558 1.00 63.25 182 ALA R CA 1
ATOM 1113 C C . ALA A 1 182 ? 171.000 145.037 150.669 1.00 63.25 182 ALA R C 1
ATOM 1114 O O . ALA A 1 182 ? 169.924 144.439 150.615 1.00 63.25 182 ALA R O 1
ATOM 1116 N N . ASN A 1 183 ? 172.062 144.648 149.959 1.00 64.25 183 ASN R N 1
ATOM 1117 C CA . ASN A 1 183 ? 172.018 143.377 149.241 1.00 64.25 183 ASN R CA 1
ATOM 1118 C C . ASN A 1 183 ? 171.925 142.208 150.208 1.00 64.25 183 ASN R C 1
ATOM 1119 O O . ASN A 1 183 ? 171.213 141.234 149.944 1.00 64.25 183 ASN R O 1
ATOM 1124 N N . VAL A 1 184 ? 172.646 142.278 151.329 1.00 60.37 184 VAL R N 1
ATOM 1125 C CA . VAL A 1 184 ? 172.508 141.219 152.325 1.00 60.37 184 VAL R CA 1
ATOM 1126 C C . VAL A 1 184 ? 171.080 141.185 152.847 1.00 60.37 184 VAL R C 1
ATOM 1127 O O . VAL A 1 184 ? 170.483 140.112 153.008 1.00 60.37 184 VAL R O 1
ATOM 1131 N N . GLY A 1 185 ? 170.503 142.357 153.097 1.00 60.40 185 GLY R N 1
ATOM 1132 C CA . GLY A 1 185 ? 169.111 142.410 153.519 1.00 60.40 185 GLY R CA 1
ATOM 1133 C C . GLY A 1 185 ? 168.151 141.818 152.500 1.00 60.40 185 GLY R C 1
ATOM 1134 O O . GLY A 1 185 ? 167.254 141.049 152.854 1.00 60.40 185 GLY R O 1
ATOM 1135 N N . ARG A 1 186 ? 168.333 142.152 151.219 1.00 61.37 186 ARG R N 1
ATOM 1136 C CA . ARG A 1 186 ? 167.435 141.658 150.179 1.00 61.37 186 ARG R CA 1
ATOM 1137 C C . ARG A 1 186 ? 167.608 140.168 149.936 1.00 61.37 186 ARG R C 1
ATOM 1138 O O . ARG A 1 186 ? 166.639 139.494 149.582 1.00 61.37 186 ARG R O 1
ATOM 1140 N N . VAL A 1 187 ? 168.812 139.627 150.133 1.00 65.13 187 VAL R N 1
ATOM 1141 C CA . VAL A 1 187 ? 168.994 138.180 150.022 1.00 65.13 187 VAL R CA 1
ATOM 1142 C C . VAL A 1 187 ? 168.334 137.463 151.191 1.00 65.13 187 VAL R C 1
ATOM 1143 O O . VAL A 1 187 ? 167.659 136.444 151.008 1.00 65.13 187 VAL R O 1
ATOM 1145 N N . LEU A 1 188 ? 168.513 137.971 152.407 1.00 63.33 188 LEU R N 1
ATOM 1146 C CA . LEU A 1 188 ? 167.963 137.281 153.558 1.00 63.33 188 LEU R CA 1
ATOM 1147 C C . LEU A 1 188 ? 166.485 137.547 153.764 1.00 63.33 188 LEU R C 1
ATOM 1148 O O . LEU A 1 188 ? 165.882 136.900 154.622 1.00 63.33 188 LEU R O 1
ATOM 1153 N N . ALA A 1 189 ? 165.886 138.483 153.030 1.00 61.30 189 ALA R N 1
ATOM 1154 C CA . ALA A 1 189 ? 164.456 138.741 153.159 1.00 61.30 189 ALA R CA 1
ATOM 1155 C C . ALA A 1 189 ? 163.645 138.380 151.931 1.00 61.30 189 ALA R C 1
ATOM 1156 O O . ALA A 1 189 ? 162.447 138.152 152.056 1.00 61.30 189 ALA R O 1
ATOM 1158 N N . GLY A 1 190 ? 164.246 138.344 150.754 1.00 62.87 190 GLY R N 1
ATOM 1159 C CA . GLY A 1 190 ? 163.530 137.882 149.587 1.00 62.87 190 GLY R CA 1
ATOM 1160 C C . GLY A 1 190 ? 163.600 136.399 149.332 1.00 62.87 190 GLY R C 1
ATOM 1161 O O . GLY A 1 190 ? 162.863 135.893 148.483 1.00 62.87 190 GLY R O 1
ATOM 1162 N N . PHE A 1 191 ? 164.478 135.683 150.030 1.00 63.48 191 PHE R N 1
ATOM 1163 C CA . PHE A 1 191 ? 164.638 134.251 149.829 1.00 63.48 191 PHE R CA 1
ATOM 1164 C C . PHE A 1 191 ? 164.367 133.425 151.074 1.00 63.48 191 PHE R C 1
ATOM 1165 O O . PHE A 1 191 ? 163.558 132.496 151.023 1.00 63.48 191 PHE R O 1
ATOM 1173 N N . LEU A 1 192 ? 165.023 133.731 152.195 1.00 64.92 192 LEU R N 1
ATOM 1174 C CA . LEU A 1 192 ? 164.955 132.852 153.362 1.00 64.92 192 LEU R CA 1
ATOM 1175 C C . LEU A 1 192 ? 163.553 132.763 153.939 1.00 64.92 192 LEU R C 1
ATOM 1176 O O . LEU A 1 192 ? 163.084 131.669 154.259 1.00 64.92 192 LEU R O 1
ATOM 1181 N N . LEU A 1 193 ? 162.877 133.889 154.120 1.00 65.56 193 LEU R N 1
ATOM 1182 C CA . LEU A 1 193 ? 161.525 133.802 154.669 1.00 65.56 193 LEU R CA 1
ATOM 1183 C C . LEU A 1 193 ? 160.569 133.075 153.730 1.00 65.56 193 LEU R C 1
ATOM 1184 O O . LEU A 1 193 ? 159.864 132.155 154.191 1.00 65.56 193 LEU R O 1
ATOM 1189 N N . PRO A 1 194 ? 160.489 133.402 152.437 1.00 65.60 194 PRO R N 1
ATOM 1190 C CA . PRO A 1 194 ? 159.624 132.606 151.551 1.00 65.60 194 PRO R CA 1
ATOM 1191 C C . PRO A 1 194 ? 159.995 131.135 151.498 1.00 65.60 194 PRO R C 1
ATOM 1192 O O . PRO A 1 194 ? 159.113 130.262 151.542 1.00 65.60 194 PRO R O 1
ATOM 1196 N N . TRP A 1 195 ? 161.283 130.831 151.371 1.00 64.53 195 TRP R N 1
ATOM 1197 C CA . TRP A 1 195 ? 161.687 129.441 151.252 1.00 64.53 195 TRP R CA 1
ATOM 1198 C C . TRP A 1 195 ? 161.369 128.683 152.528 1.00 64.53 195 TRP R C 1
ATOM 1199 O O . TRP A 1 195 ? 160.888 127.543 152.483 1.00 64.53 195 TRP R O 1
ATOM 1210 N N . GLY A 1 196 ? 161.606 129.311 153.673 1.00 63.27 196 GLY R N 1
ATOM 1211 C CA . GLY A 1 196 ? 161.265 128.686 154.931 1.00 63.27 196 GLY R CA 1
ATOM 1212 C C . GLY A 1 196 ? 159.784 128.400 155.048 1.00 63.27 196 GLY R C 1
ATOM 1213 O O . GLY A 1 196 ? 159.389 127.334 155.523 1.00 63.27 196 GLY R O 1
ATOM 1214 N N . VAL A 1 197 ? 158.935 129.338 154.613 1.00 63.53 197 VAL R N 1
ATOM 1215 C CA . VAL A 1 197 ? 157.504 129.092 154.778 1.00 63.53 197 VAL R CA 1
ATOM 1216 C C . VAL A 1 197 ? 157.032 127.991 153.834 1.00 63.53 197 VAL R C 1
ATOM 1217 O O . VAL A 1 197 ? 156.223 127.137 154.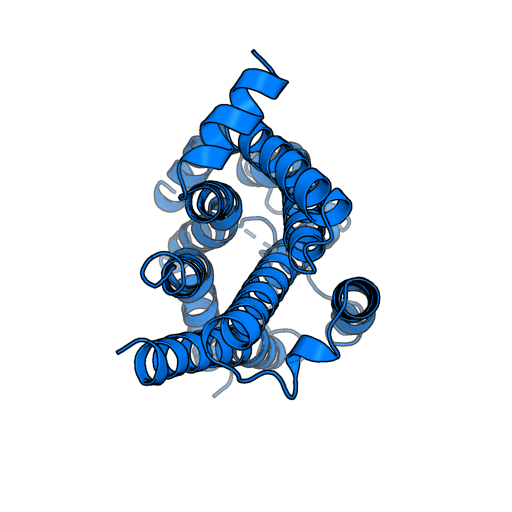224 1.00 63.53 197 VAL R O 1
ATOM 1221 N N . MET A 1 198 ? 157.548 127.955 152.605 1.00 66.75 198 MET R N 1
ATOM 1222 C CA . MET A 1 198 ? 157.198 126.843 151.728 1.00 66.75 198 MET R CA 1
ATOM 1223 C C . MET A 1 198 ? 157.643 125.508 152.315 1.00 66.75 198 MET R C 1
ATOM 1224 O O . MET A 1 198 ? 156.907 124.514 152.246 1.00 66.75 198 MET R O 1
ATOM 1229 N N . MET A 1 199 ? 158.839 125.462 152.905 1.00 69.41 199 MET R N 1
ATOM 1230 C CA . MET A 1 199 ? 159.337 124.199 153.443 1.00 69.41 199 MET R CA 1
ATOM 1231 C C . MET A 1 199 ? 158.536 123.743 154.656 1.00 69.41 199 MET R C 1
ATOM 1232 O O . MET A 1 199 ? 158.244 122.548 154.797 1.00 69.41 199 MET R O 1
ATOM 1237 N N . LEU A 1 200 ? 158.191 124.663 155.550 1.00 63.90 200 LEU R N 1
ATOM 1238 C CA . LEU A 1 200 ? 157.354 124.287 156.682 1.00 63.90 200 LEU R CA 1
ATOM 1239 C C . LEU A 1 200 ? 155.976 123.822 156.230 1.00 63.90 200 LEU R C 1
ATOM 1240 O O . LEU A 1 200 ? 155.427 122.863 156.785 1.00 63.90 200 LEU R O 1
ATOM 1245 N N . CYS A 1 201 ? 155.407 124.472 155.213 1.00 68.96 201 CYS R N 1
ATOM 1246 C CA . CYS A 1 201 ? 154.131 124.014 154.671 1.00 68.96 201 CYS R CA 1
ATOM 1247 C C . CYS A 1 201 ? 154.229 122.592 154.118 1.00 68.96 201 CYS R C 1
ATOM 1248 O O . CYS A 1 201 ? 153.357 121.758 154.382 1.00 68.96 201 CYS R O 1
ATOM 1251 N N . TYR A 1 202 ? 155.293 122.290 153.371 1.00 66.50 202 TYR R N 1
ATOM 1252 C CA . TYR A 1 202 ? 155.444 120.958 152.782 1.00 66.50 202 TYR R CA 1
ATOM 1253 C C . TYR A 1 202 ? 155.661 119.880 153.838 1.00 66.50 202 TYR R C 1
ATOM 1254 O O . TYR A 1 202 ? 155.023 118.820 153.803 1.00 66.50 202 TYR R O 1
ATOM 1256 N N . ALA A 1 203 ? 156.565 120.124 154.785 1.00 66.00 203 ALA R N 1
ATOM 1257 C CA . ALA A 1 203 ? 156.783 119.146 155.846 1.00 66.00 203 ALA R CA 1
ATOM 1258 C C . ALA A 1 203 ? 155.518 118.923 156.681 1.00 66.00 203 ALA R C 1
ATOM 1259 O O . ALA A 1 203 ? 155.194 117.779 157.027 1.00 66.00 203 ALA R O 1
ATOM 1261 N N . GLY A 1 204 ? 154.784 119.992 157.017 1.00 64.23 204 GLY R N 1
ATOM 1262 C CA . GLY A 1 204 ? 153.533 119.810 157.745 1.00 64.23 204 GLY R CA 1
ATOM 1263 C C . GLY A 1 204 ? 152.484 119.066 156.936 1.00 64.23 204 GLY R C 1
ATOM 1264 O O . GLY A 1 204 ? 151.721 118.25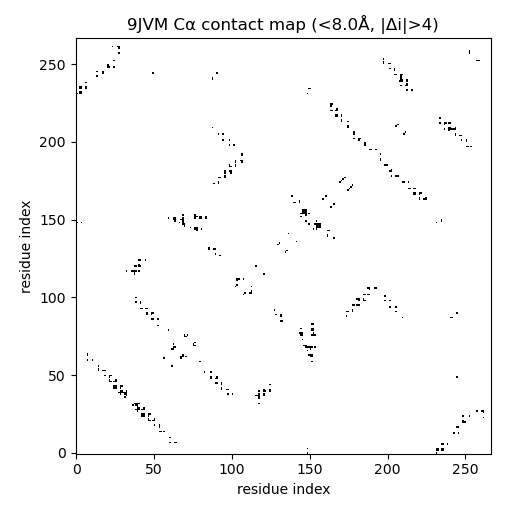1 157.476 1.00 64.23 204 GLY R O 1
ATOM 1265 N N . LEU A 1 205 ? 152.429 119.332 155.629 1.00 63.66 205 LEU R N 1
ATOM 1266 C CA . LEU A 1 205 ? 151.528 118.587 154.771 1.00 63.66 205 LEU R CA 1
ATOM 1267 C C . LEU A 1 205 ? 151.823 117.105 154.852 1.00 63.66 205 LEU R C 1
ATOM 1268 O O . LEU A 1 205 ? 150.901 116.285 154.886 1.00 63.66 205 LEU R O 1
ATOM 1273 N N . LEU A 1 206 ? 153.103 116.737 154.867 1.00 64.95 206 LEU R N 1
ATOM 1274 C CA . LEU A 1 206 ? 153.434 115.321 155.006 1.00 64.95 206 LEU R CA 1
ATOM 1275 C C . LEU A 1 206 ? 153.064 114.800 156.387 1.00 64.95 206 LEU R C 1
ATOM 1276 O O . LEU A 1 206 ? 152.603 113.665 156.526 1.00 64.95 206 LEU R O 1
ATOM 1281 N N . ARG A 1 207 ? 153.264 115.613 157.417 1.00 65.12 207 ARG R N 1
ATOM 1282 C CA . ARG A 1 207 ? 152.905 115.226 158.778 1.00 65.12 207 ARG R CA 1
ATOM 1283 C C . ARG A 1 207 ? 151.411 114.958 158.921 1.00 65.12 207 ARG R C 1
ATOM 1284 O O . ARG A 1 207 ? 150.998 114.242 159.840 1.00 65.12 207 ARG R O 1
ATOM 1292 N N . ALA A 1 208 ? 150.594 115.506 158.029 1.00 68.24 208 ALA R N 1
ATOM 1293 C CA . ALA A 1 208 ? 149.164 115.213 158.054 1.00 68.24 208 ALA R CA 1
ATOM 1294 C C . ALA A 1 208 ? 148.750 114.112 157.077 1.00 68.24 208 ALA R C 1
ATOM 1295 O O . ALA A 1 208 ? 148.025 113.191 157.465 1.00 68.24 208 ALA R O 1
ATOM 1297 N N . LEU A 1 209 ? 149.196 114.175 155.815 1.00 65.84 209 LEU R N 1
ATOM 1298 C CA . LEU A 1 209 ? 148.759 113.261 154.762 1.00 65.84 209 LEU R CA 1
ATOM 1299 C C . LEU A 1 209 ? 149.531 111.954 154.742 1.00 65.84 209 LEU R C 1
ATOM 1300 O O . LEU A 1 209 ? 149.535 111.273 153.715 1.00 65.84 209 LEU R O 1
ATOM 1302 N N . ARG A 1 210 ? 150.202 111.609 155.834 1.00 63.75 210 ARG R N 1
ATOM 1303 C CA . ARG A 1 210 ? 150.790 110.301 156.008 1.00 63.75 210 ARG R CA 1
ATOM 1304 C C . ARG A 1 210 ? 150.242 109.738 157.284 1.00 63.75 210 ARG R C 1
ATOM 1305 O O . ARG A 1 210 ? 149.260 110.250 157.802 1.00 63.75 210 ARG R O 1
ATOM 1307 N N . VAL A 1 223 ? 148.422 115.751 144.782 1.00 68.86 223 VAL R N 1
ATOM 1308 C CA . VAL A 1 223 ? 148.237 116.899 145.655 1.00 68.86 223 VAL R CA 1
ATOM 1309 C C . VAL A 1 223 ? 149.341 116.925 146.685 1.00 68.86 223 VAL R C 1
ATOM 1310 O O . VAL A 1 223 ? 149.521 117.914 147.382 1.00 68.86 223 VAL R O 1
ATOM 1312 N N . ARG A 1 224 ? 150.079 115.819 146.769 1.00 69.99 224 ARG R N 1
ATOM 1313 C CA . ARG A 1 224 ? 151.214 115.703 147.670 1.00 69.99 224 ARG R CA 1
ATOM 1314 C C . ARG A 1 224 ? 152.551 115.730 146.959 1.00 69.99 224 ARG R C 1
ATOM 1315 O O . ARG A 1 224 ? 153.570 115.967 147.609 1.00 69.99 224 ARG R O 1
ATOM 1317 N N . ARG A 1 225 ? 152.571 115.476 145.654 1.00 70.90 225 ARG R N 1
ATOM 1318 C CA . ARG A 1 225 ? 153.743 115.666 144.814 1.00 70.90 225 ARG R CA 1
ATOM 1319 C C . ARG A 1 225 ? 153.852 117.105 144.333 1.00 70.90 225 ARG R C 1
ATOM 1320 O O . ARG A 1 225 ? 154.859 117.769 144.584 1.00 70.90 225 ARG R O 1
ATOM 1322 N N . LEU A 1 226 ? 152.822 117.586 143.638 1.00 70.18 226 LEU R N 1
ATOM 1323 C CA . LEU A 1 226 ? 152.698 119.000 143.305 1.00 70.18 226 LEU R CA 1
ATOM 1324 C C . LEU A 1 226 ? 153.176 119.942 144.410 1.00 70.18 226 LEU R C 1
ATOM 1325 O O . LEU A 1 226 ? 153.975 120.851 144.163 1.00 70.18 226 LEU R O 1
ATOM 1330 N N . ALA A 1 227 ? 152.705 119.732 145.640 1.00 68.22 227 ALA R N 1
ATOM 1331 C CA . ALA A 1 227 ? 152.934 120.665 146.738 1.00 68.22 227 ALA R CA 1
ATOM 1332 C C . ALA A 1 227 ? 154.373 120.701 147.212 1.00 68.22 227 ALA R C 1
ATOM 1333 O O . ALA A 1 227 ? 154.657 121.369 148.209 1.00 68.22 227 ALA R O 1
ATOM 1335 N N . LEU A 1 228 ? 155.270 119.945 146.584 1.00 69.37 228 LEU R N 1
ATOM 1336 C CA . LEU A 1 228 ? 156.703 120.084 146.806 1.00 69.37 228 LEU R CA 1
ATOM 1337 C C . LEU A 1 228 ? 157.465 120.363 145.519 1.00 69.37 228 LEU R C 1
ATOM 1338 O O . LEU A 1 228 ? 158.692 120.275 145.512 1.00 69.37 228 LEU R O 1
ATOM 1343 N N . GLY A 1 229 ? 156.763 120.649 144.432 1.00 71.38 229 GLY R N 1
ATOM 1344 C CA . GLY A 1 229 ? 157.362 121.140 143.210 1.00 71.38 229 GLY R CA 1
ATOM 1345 C C . GLY A 1 229 ? 157.630 122.630 143.247 1.00 71.38 229 GLY R C 1
ATOM 1346 O O . GLY A 1 229 ? 158.609 123.104 142.667 1.00 71.38 229 GLY R O 1
ATOM 1347 N N . LEU A 1 230 ? 156.767 123.377 143.935 1.00 70.26 230 LEU R N 1
ATOM 1348 C CA . LEU A 1 230 ? 156.962 124.821 144.063 1.00 70.26 230 LEU R CA 1
ATOM 1349 C C . LEU A 1 230 ? 158.239 125.198 144.806 1.00 70.26 230 LEU R C 1
ATOM 1350 O O . LEU A 1 230 ? 158.989 126.048 144.294 1.00 70.26 230 LEU R O 1
ATOM 1355 N N . PRO A 1 231 ? 158.543 124.661 145.999 1.00 67.32 231 PRO R N 1
ATOM 1356 C CA . PRO A 1 231 ? 159.805 125.045 146.651 1.00 67.32 231 PRO R CA 1
ATOM 1357 C C . PRO A 1 231 ? 161.032 124.693 145.841 1.00 67.32 231 PRO R C 1
ATOM 1358 O O . PRO A 1 231 ? 161.966 125.497 145.753 1.00 67.32 231 PRO R O 1
ATOM 1362 N N . CYS A 1 232 ? 161.047 123.517 145.224 1.00 69.37 232 CYS R N 1
ATOM 1363 C CA . CYS A 1 232 ? 162.175 123.150 144.384 1.00 69.37 232 CYS R CA 1
ATOM 1364 C C . CYS A 1 232 ? 162.288 124.064 143.173 1.00 69.37 232 CYS R C 1
ATOM 1365 O O . CYS A 1 232 ? 163.395 124.434 142.777 1.00 69.37 232 CYS R O 1
ATOM 1368 N N . VAL A 1 233 ? 161.164 124.437 142.563 1.00 67.69 233 VAL R N 1
ATOM 1369 C CA . VAL A 1 233 ? 161.225 125.313 141.394 1.00 67.69 233 VAL R CA 1
ATOM 1370 C C . VAL A 1 233 ? 161.747 126.687 141.785 1.00 67.69 233 VAL R C 1
ATOM 1371 O O . VAL A 1 233 ? 162.645 127.250 141.135 1.00 67.69 233 VAL R O 1
ATOM 1375 N N . ALA A 1 234 ? 161.206 127.237 142.861 1.00 66.02 234 ALA R N 1
ATOM 1376 C CA . ALA A 1 234 ? 161.678 128.522 143.338 1.00 66.02 234 ALA R CA 1
ATOM 1377 C C . ALA A 1 234 ? 163.160 128.470 143.651 1.00 66.02 234 ALA R C 1
ATOM 1378 O O . ALA A 1 234 ? 163.889 129.415 143.350 1.00 66.02 234 ALA R O 1
ATOM 1380 N N . LEU A 1 235 ? 163.631 127.380 144.261 1.00 67.59 235 LEU R N 1
ATOM 1381 C CA . LEU A 1 235 ? 165.057 127.282 144.550 1.00 67.59 235 LEU R CA 1
ATOM 1382 C C . LEU A 1 235 ? 165.860 127.240 143.263 1.00 67.59 235 LEU R C 1
ATOM 1383 O O . LEU A 1 235 ? 166.757 128.061 143.057 1.00 67.59 235 LEU R O 1
ATOM 1388 N N . LEU A 1 236 ? 165.517 126.330 142.359 1.00 67.35 236 LEU R N 1
ATOM 1389 C CA . LEU A 1 236 ? 166.336 126.150 141.177 1.00 67.35 236 LEU R CA 1
ATOM 1390 C C . LEU A 1 236 ? 166.293 127.338 140.242 1.00 67.35 236 LEU R C 1
ATOM 1391 O O . LEU A 1 236 ? 167.057 127.355 139.277 1.00 67.35 236 LEU R O 1
ATOM 1396 N N . CYS A 1 237 ? 165.425 128.322 140.480 1.00 68.07 237 CYS R N 1
ATOM 1397 C CA . CYS A 1 237 ? 165.495 129.543 139.682 1.00 68.07 237 CYS R CA 1
ATOM 1398 C C . CYS A 1 237 ? 165.801 130.821 140.462 1.00 68.07 237 CYS R C 1
ATOM 1399 O O . CYS A 1 237 ? 166.061 131.849 139.830 1.00 68.07 237 CYS R O 1
ATOM 1401 N N . TYR A 1 238 ? 165.814 130.791 141.801 1.00 66.78 238 TYR R N 1
ATOM 1402 C CA . TYR A 1 238 ? 166.088 131.985 142.593 1.00 66.78 238 TYR R CA 1
ATOM 1403 C C . TYR A 1 238 ? 167.052 131.733 143.749 1.00 66.78 238 TYR R C 1
ATOM 1404 O O . TYR A 1 238 ? 167.112 132.550 144.672 1.00 66.78 238 TYR R O 1
ATOM 1413 N N . GLY A 1 239 ? 167.783 130.626 143.752 1.00 67.59 239 GLY R N 1
ATOM 1414 C CA . GLY A 1 239 ? 168.677 130.324 144.839 1.00 67.59 239 GLY R CA 1
ATOM 1415 C C . GLY A 1 239 ? 170.109 130.709 144.564 1.00 67.59 239 GLY R C 1
ATOM 1416 O O . GLY A 1 239 ? 170.758 131.380 145.375 1.00 67.59 239 GLY R O 1
ATOM 1417 N N . PRO A 1 240 ? 170.644 130.268 143.424 1.00 67.39 240 PRO R N 1
ATOM 1418 C CA . PRO A 1 240 ? 171.999 130.689 143.053 1.00 67.39 240 PRO R CA 1
ATOM 1419 C C . PRO A 1 240 ? 172.154 132.187 142.972 1.00 67.39 240 PRO R C 1
ATOM 1420 O O . PRO A 1 240 ? 173.221 132.710 143.310 1.00 67.39 240 PRO R O 1
ATOM 1424 N N . TYR A 1 241 ? 171.111 132.896 142.551 1.00 67.94 241 TYR R N 1
ATOM 1425 C CA . TYR A 1 241 ? 171.165 134.350 142.524 1.00 67.94 241 TYR R CA 1
ATOM 1426 C C . TYR A 1 241 ? 171.384 134.913 143.919 1.00 67.94 241 TYR R C 1
ATOM 1427 O O . TYR A 1 241 ? 172.288 135.727 144.138 1.00 67.94 241 TYR R O 1
ATOM 1436 N N . HIS A 1 242 ? 170.592 134.465 144.883 1.00 65.48 242 HIS R N 1
ATOM 1437 C CA . HIS A 1 242 ? 170.731 134.973 146.240 1.00 65.48 242 HIS R CA 1
ATOM 1438 C C . HIS A 1 242 ? 172.074 134.590 146.851 1.00 65.48 242 HIS R C 1
ATOM 1439 O O . HIS A 1 242 ? 172.709 135.414 147.518 1.00 65.48 242 HIS R O 1
ATOM 1446 N N . ALA A 1 243 ? 172.535 133.359 146.627 1.00 64.74 243 ALA R N 1
ATOM 1447 C CA . ALA A 1 243 ? 173.816 132.951 147.199 1.00 64.74 243 ALA R CA 1
ATOM 1448 C C . ALA A 1 243 ? 174.984 133.713 146.579 1.00 64.74 243 ALA R C 1
ATOM 1449 O O . ALA A 1 243 ? 175.915 134.116 147.289 1.00 64.74 243 ALA R O 1
ATOM 1451 N N . LEU A 1 244 ? 174.959 133.928 145.262 1.00 62.28 244 LEU R N 1
ATOM 1452 C CA . LEU A 1 244 ? 176.073 134.595 144.602 1.00 62.28 244 LEU R CA 1
ATOM 1453 C C . LEU A 1 244 ? 176.066 136.092 144.911 1.00 62.28 244 LEU R C 1
ATOM 1454 O O . LEU A 1 244 ? 177.128 136.710 145.042 1.00 62.28 244 LEU R O 1
ATOM 1459 N N . LEU A 1 245 ? 174.881 136.675 145.111 1.00 61.18 245 LEU R N 1
ATOM 1460 C CA . LEU A 1 245 ? 174.783 138.025 145.665 1.00 61.18 245 LEU R CA 1
ATOM 1461 C C . LEU A 1 245 ? 175.347 138.103 147.081 1.00 61.18 245 LEU R C 1
ATOM 1462 O O . LEU A 1 245 ? 176.082 139.040 147.421 1.00 61.18 245 LEU R O 1
ATOM 1467 N N . LEU A 1 246 ? 174.993 137.137 147.933 1.00 60.17 246 LEU R N 1
ATOM 1468 C CA . LEU A 1 246 ? 175.520 137.107 149.292 1.00 60.17 246 LEU R CA 1
ATOM 1469 C C . LEU A 1 246 ? 177.036 137.019 149.298 1.00 60.17 246 LEU R C 1
ATOM 1470 O O . LEU A 1 246 ? 177.694 137.643 150.136 1.00 60.17 246 LEU R O 1
ATOM 1475 N N . LEU A 1 247 ? 177.611 136.218 148.400 1.00 56.85 247 LEU R N 1
ATOM 1476 C CA . LEU A 1 247 ? 179.065 136.159 148.308 1.00 56.85 247 LEU R CA 1
ATOM 1477 C C . LEU A 1 247 ? 179.638 137.472 147.804 1.00 56.85 247 LEU R C 1
ATOM 1478 O O . LEU A 1 247 ? 180.668 137.929 148.300 1.00 56.85 247 LEU R O 1
ATOM 1483 N N . ARG A 1 248 ? 178.984 138.105 146.832 1.00 55.87 248 ARG R N 1
ATOM 1484 C CA . ARG A 1 248 ? 179.442 139.409 146.365 1.00 55.87 248 ARG R CA 1
ATOM 1485 C C . ARG A 1 248 ? 179.460 140.431 147.481 1.00 55.87 248 ARG R C 1
ATOM 1486 O O . ARG A 1 248 ? 180.312 141.321 147.487 1.00 55.87 248 ARG R O 1
ATOM 1494 N N . SER A 1 249 ? 178.531 140.311 148.435 1.00 59.29 249 SER R N 1
ATOM 1495 C CA . SER A 1 249 ? 178.341 141.277 149.515 1.00 59.29 249 SER R CA 1
ATOM 1496 C C . SER A 1 249 ? 179.203 141.013 150.744 1.00 59.29 249 SER R C 1
ATOM 1497 O O . SER A 1 249 ? 179.732 141.961 151.330 1.00 59.29 249 SER R O 1
ATOM 1500 N N . LEU A 1 250 ? 179.347 139.762 151.171 1.00 59.68 250 LEU R N 1
ATOM 1501 C CA . LEU A 1 250 ? 180.191 139.467 152.324 1.00 59.68 250 LEU R CA 1
ATOM 1502 C C . LEU A 1 250 ? 181.674 139.358 151.976 1.00 59.68 250 LEU R C 1
ATOM 1503 O O . LEU A 1 250 ? 182.502 139.393 152.888 1.00 59.68 250 LEU R O 1
ATOM 1505 N N . VAL A 1 251 ? 182.036 139.228 150.694 1.00 58.96 251 VAL R N 1
ATOM 1506 C CA . VAL A 1 251 ? 183.433 139.415 150.292 1.00 58.96 251 VAL R CA 1
ATOM 1507 C C . VAL A 1 251 ? 183.905 140.811 150.645 1.00 58.96 251 VAL R C 1
ATOM 1508 O O . VAL A 1 251 ? 185.022 141.007 151.138 1.00 58.96 251 VAL R O 1
ATOM 1512 N N . PHE A 1 252 ? 183.053 141.799 150.413 1.00 61.69 252 PHE R N 1
ATOM 1513 C CA . PHE A 1 252 ? 183.432 143.196 150.503 1.00 61.69 252 PHE R CA 1
ATOM 1514 C C . PHE A 1 252 ? 183.311 143.730 151.932 1.00 61.69 252 PHE R C 1
ATOM 1515 O O . PHE A 1 252 ? 184.280 144.261 152.480 1.00 61.69 252 PHE R O 1
ATOM 1523 N N . LEU A 1 253 ? 182.153 143.564 152.562 1.00 58.19 253 LEU R N 1
ATOM 1524 C CA . LEU A 1 253 ? 181.883 144.297 153.790 1.00 58.19 253 LEU R CA 1
ATOM 1525 C C . LEU A 1 253 ? 182.814 143.873 154.915 1.00 58.19 253 LEU R C 1
ATOM 1526 O O . LEU A 1 253 ? 183.758 144.594 155.248 1.00 58.19 253 LEU R O 1
ATOM 1531 N N . VAL A 1 254 ? 182.569 142.690 155.491 1.00 55.56 254 VAL R N 1
ATOM 1532 C CA . VAL A 1 254 ? 183.365 142.034 156.547 1.00 55.56 254 VAL R CA 1
ATOM 1533 C C . VAL A 1 254 ? 184.513 142.842 157.147 1.00 55.56 254 VAL R C 1
ATOM 1534 O O . VAL A 1 254 ? 184.721 142.859 158.358 1.00 55.56 254 VAL R O 1
ATOM 1538 N N . GLU A 1 268 ? 187.065 139.859 140.496 1.00 30.00 268 GLU R N 1
ATOM 1539 C CA . GLU A 1 268 ? 185.819 139.900 139.756 1.00 30.00 268 GLU R CA 1
ATOM 1540 C C . GLU A 1 268 ? 186.114 139.928 138.260 1.00 30.00 268 GLU R C 1
ATOM 1541 O O . GLU A 1 268 ? 185.448 140.620 137.506 1.00 30.00 268 GLU R O 1
ATOM 1547 N N . GLU A 1 269 ? 187.143 139.195 137.833 1.00 76.63 269 GLU R N 1
ATOM 1548 C CA . GLU A 1 269 ? 187.425 139.075 136.403 1.00 76.63 269 GLU R CA 1
ATOM 1549 C C . GLU A 1 269 ? 186.586 137.974 135.770 1.00 76.63 269 GLU R C 1
ATOM 1550 O O . GLU A 1 269 ? 185.703 138.239 134.953 1.00 76.63 269 GLU R O 1
ATOM 1552 N N . ARG A 1 270 ? 186.835 136.734 136.159 1.00 70.95 270 ARG R N 1
ATOM 1553 C CA . ARG A 1 270 ? 186.118 135.611 135.581 1.00 70.95 270 ARG R CA 1
ATOM 1554 C C . ARG A 1 270 ? 184.901 135.203 136.397 1.00 70.95 270 ARG R C 1
ATOM 1555 O O . ARG A 1 270 ? 184.101 134.388 135.924 1.00 70.95 270 ARG R O 1
ATOM 1557 N N . LEU A 1 271 ? 184.743 135.749 137.604 1.00 71.52 271 LEU R N 1
ATOM 1558 C CA . LEU A 1 271 ? 183.559 135.518 138.422 1.00 71.52 271 LEU R CA 1
ATOM 1559 C C . LEU A 1 271 ? 182.326 136.192 137.839 1.00 71.52 271 LEU R C 1
ATOM 1560 O O . LEU A 1 271 ? 181.211 135.943 138.301 1.00 71.52 271 LEU R O 1
ATOM 1565 N N . PHE A 1 272 ? 182.503 137.051 136.858 1.00 71.68 272 PHE R N 1
ATOM 1566 C CA . PHE A 1 272 ? 181.392 137.812 136.321 1.00 71.68 272 PHE R CA 1
ATOM 1567 C C . PHE A 1 272 ? 180.562 137.047 135.288 1.00 71.68 272 PHE R C 1
ATOM 1568 O O . PHE A 1 272 ? 179.330 137.175 135.306 1.00 71.68 272 PHE R O 1
ATOM 1576 N N . PRO A 1 273 ? 181.173 136.272 134.334 1.00 66.49 273 PRO R N 1
ATOM 1577 C CA . PRO A 1 273 ? 180.355 135.456 133.428 1.00 66.49 273 PRO R CA 1
ATOM 1578 C C . PRO A 1 273 ? 179.294 134.624 134.139 1.00 66.49 273 PRO R C 1
ATOM 1579 O O . PRO A 1 273 ? 178.355 134.136 133.500 1.00 66.49 273 PRO R O 1
ATOM 1583 N N . ALA A 1 274 ? 179.423 134.462 135.459 1.00 66.45 274 ALA R N 1
ATOM 1584 C CA . ALA A 1 274 ? 178.464 133.678 136.222 1.00 66.45 274 ALA R CA 1
ATOM 1585 C C . ALA A 1 274 ? 177.148 134.418 136.472 1.00 66.45 274 ALA R C 1
ATOM 1586 O O . ALA A 1 274 ? 176.079 133.782 136.551 1.00 66.45 274 ALA R O 1
ATOM 1588 N N . TYR A 1 275 ? 177.197 135.748 136.609 1.00 66.64 275 TYR R N 1
ATOM 1589 C CA . TYR A 1 275 ? 175.997 136.479 136.996 1.00 66.64 275 TYR R CA 1
ATOM 1590 C C . TYR A 1 275 ? 174.963 136.470 135.875 1.00 66.64 275 TYR R C 1
ATOM 1591 O O . TYR A 1 275 ? 173.756 136.525 136.142 1.00 66.64 275 TYR R O 1
ATOM 1600 N N . HIS A 1 276 ? 175.406 136.361 134.627 1.00 64.59 276 HIS R N 1
ATOM 1601 C CA . HIS A 1 276 ? 174.464 136.196 133.528 1.00 64.59 276 HIS R CA 1
ATOM 1602 C C . HIS A 1 276 ? 173.688 134.893 133.638 1.00 64.59 276 HIS R C 1
ATOM 1603 O O . HIS A 1 276 ? 172.472 134.867 133.414 1.00 64.59 276 HIS R O 1
ATOM 1610 N N . ALA A 1 277 ? 174.372 133.796 133.965 1.00 66.68 277 ALA R N 1
ATOM 1611 C CA . ALA A 1 277 ? 173.674 132.529 134.141 1.00 66.68 277 ALA R CA 1
ATOM 1612 C C . ALA A 1 277 ? 172.680 132.612 135.289 1.00 66.68 277 ALA R C 1
ATOM 1613 O O . ALA A 1 277 ? 171.550 132.103 135.195 1.00 66.68 277 ALA R O 1
ATOM 1615 N N . SER A 1 278 ? 173.078 133.257 136.381 1.00 72.55 278 SER R N 1
ATOM 1616 C CA . SER A 1 278 ? 172.150 133.383 137.501 1.00 72.55 278 SER R CA 1
ATOM 1617 C C . SER A 1 278 ? 170.910 134.199 137.114 1.00 72.55 278 SER R C 1
ATOM 1618 O O . SER A 1 278 ? 169.775 133.841 137.477 1.00 72.55 278 SER R O 1
ATOM 1621 N N . LEU A 1 279 ? 171.098 135.291 136.362 1.00 76.41 279 LEU R N 1
ATOM 1622 C CA . LEU A 1 279 ? 169.948 136.065 135.902 1.00 76.41 279 LEU R CA 1
ATOM 1623 C C . LEU A 1 279 ? 169.070 135.253 134.967 1.00 76.41 279 LEU R C 1
ATOM 1624 O O . LEU A 1 279 ? 167.844 135.386 134.990 1.00 76.41 279 LEU R O 1
ATOM 1629 N N . ALA A 1 280 ? 169.670 134.409 134.135 1.00 77.83 280 ALA R N 1
ATOM 1630 C CA . ALA A 1 280 ? 168.857 133.553 133.281 1.00 77.83 280 ALA R CA 1
ATOM 1631 C C . ALA A 1 280 ? 168.008 132.582 134.098 1.00 77.83 280 ALA R C 1
ATOM 1632 O O . ALA A 1 280 ? 166.881 132.262 133.704 1.00 77.83 280 ALA R O 1
ATOM 1634 N N . LEU A 1 281 ? 168.525 132.099 135.231 1.00 77.39 281 LEU R N 1
ATOM 1635 C CA . LEU A 1 281 ? 167.691 131.292 136.129 1.00 77.39 281 LEU R CA 1
ATOM 1636 C C . LEU A 1 281 ? 166.496 132.097 136.638 1.00 77.39 281 LEU R C 1
ATOM 1637 O O . LEU A 1 281 ? 165.324 131.665 136.541 1.00 77.39 281 LEU R O 1
ATOM 1642 N N . ALA A 1 282 ? 166.789 133.278 137.197 1.00 74.52 282 ALA R N 1
ATOM 1643 C CA . ALA A 1 282 ? 165.746 134.144 137.738 1.00 74.52 282 ALA R CA 1
ATOM 1644 C C . ALA A 1 282 ? 164.752 134.570 136.669 1.00 74.52 282 ALA R C 1
ATOM 1645 O O . ALA A 1 282 ? 163.645 135.005 136.997 1.00 74.52 282 ALA R O 1
ATOM 1647 N N . THR A 1 283 ? 165.131 134.471 135.401 1.00 76.94 283 THR R N 1
ATOM 1648 C CA . THR A 1 283 ? 164.173 134.669 134.328 1.00 76.94 283 THR R CA 1
ATOM 1649 C C . THR A 1 283 ? 163.309 133.433 134.121 1.00 76.94 283 THR R C 1
ATOM 1650 O O . THR A 1 283 ? 162.092 133.476 134.309 1.00 76.94 283 THR R O 1
ATOM 1654 N N . LEU A 1 284 ? 163.929 132.311 133.758 1.00 77.91 284 LEU R N 1
ATOM 1655 C CA . LEU A 1 284 ? 163.186 131.141 133.299 1.00 77.91 284 LEU R CA 1
ATOM 1656 C C . LEU A 1 284 ? 162.269 130.535 134.361 1.00 77.91 284 LEU R C 1
ATOM 1657 O O . LEU A 1 284 ? 161.500 129.613 134.037 1.00 77.91 284 LEU R O 1
ATOM 1659 N N . ASN A 1 285 ? 162.324 131.008 135.614 1.00 77.52 285 ASN R N 1
ATOM 1660 C CA . ASN A 1 285 ? 161.278 130.608 136.566 1.00 77.52 285 ASN R CA 1
ATOM 1661 C C . ASN A 1 285 ? 159.866 130.817 136.004 1.00 77.52 285 ASN R C 1
ATOM 1662 O O . ASN A 1 285 ? 158.948 130.020 136.272 1.00 77.52 285 ASN R O 1
ATOM 1667 N N . CYS A 1 286 ? 159.668 131.913 135.267 1.00 78.97 286 CYS R N 1
ATOM 1668 C CA . CYS A 1 286 ? 158.364 132.233 134.698 1.00 78.97 286 CYS R CA 1
ATOM 1669 C C . CYS A 1 286 ? 157.866 131.134 133.778 1.00 78.97 286 CYS R C 1
ATOM 1670 O O . CYS A 1 286 ? 156.686 130.786 133.808 1.00 78.97 286 CYS R O 1
ATOM 1673 N N . LEU A 1 287 ? 158.740 130.600 132.927 1.00 78.95 287 LEU R N 1
ATOM 1674 C CA . LEU A 1 287 ? 158.367 129.443 132.123 1.00 78.95 287 LEU R CA 1
ATOM 1675 C C . LEU A 1 287 ? 158.102 128.233 132.991 1.00 78.95 287 LEU R C 1
ATOM 1676 O O . LEU A 1 287 ? 157.193 127.445 132.709 1.00 78.95 287 LEU R O 1
ATOM 1681 N N . ALA A 1 288 ? 158.896 128.057 134.040 1.00 78.91 288 ALA R N 1
ATOM 1682 C CA . ALA A 1 288 ? 158.768 126.844 134.835 1.00 78.91 288 ALA R CA 1
ATOM 1683 C C . ALA A 1 288 ? 157.389 126.719 135.468 1.00 78.91 288 ALA R C 1
ATOM 1684 O O . ALA A 1 288 ? 156.789 125.642 135.446 1.00 78.91 288 ALA R O 1
ATOM 1686 N N . ASP A 1 289 ? 156.866 127.805 136.029 1.00 81.88 289 ASP R N 1
ATOM 1687 C CA . ASP A 1 289 ? 155.722 127.671 136.937 1.00 81.88 289 ASP R CA 1
ATOM 1688 C C . ASP A 1 289 ? 154.432 127.145 136.297 1.00 81.88 289 ASP R C 1
ATOM 1689 O O . ASP A 1 289 ? 153.808 126.238 136.885 1.00 81.88 289 ASP R O 1
ATOM 1694 N N . PRO A 1 290 ? 153.954 127.660 135.153 1.00 83.29 290 PRO R N 1
ATOM 1695 C CA . PRO A 1 290 ? 152.690 127.139 134.598 1.00 83.29 290 PRO R CA 1
ATOM 1696 C C . PRO A 1 290 ? 152.719 125.659 134.293 1.00 83.29 290 PRO R C 1
ATOM 1697 O O . PRO A 1 290 ? 151.660 125.020 134.302 1.00 83.29 290 PRO R O 1
ATOM 1701 N N . ALA A 1 291 ? 153.886 125.092 133.990 1.00 86.58 291 ALA R N 1
ATOM 1702 C CA . ALA A 1 291 ? 153.963 123.648 133.808 1.00 86.58 291 ALA R CA 1
ATOM 1703 C C . ALA A 1 291 ? 153.635 122.916 135.099 1.00 86.58 291 ALA R C 1
ATOM 1704 O O . ALA A 1 291 ? 152.919 121.909 135.082 1.00 86.58 291 ALA R O 1
ATOM 1706 N N . LEU A 1 292 ? 154.149 123.400 136.232 1.00 84.78 292 LEU R N 1
ATOM 1707 C CA . LEU A 1 292 ? 153.887 122.715 137.491 1.00 84.78 292 LEU R CA 1
ATOM 1708 C C . LEU A 1 292 ? 152.433 122.872 137.900 1.00 84.78 292 LEU R C 1
ATOM 1709 O O . LEU A 1 292 ? 151.783 121.899 138.291 1.00 84.78 292 LEU R O 1
ATOM 1714 N N . TYR A 1 293 ? 151.894 124.088 137.792 1.00 90.73 293 TYR R N 1
ATOM 1715 C CA . TYR A 1 293 ? 150.532 124.320 138.272 1.00 90.73 293 TYR R CA 1
ATOM 1716 C C . TYR A 1 293 ? 149.517 123.455 137.532 1.00 90.73 293 TYR R C 1
ATOM 1717 O O . TYR A 1 293 ? 148.596 122.903 138.143 1.00 90.73 293 TYR R O 1
ATOM 1719 N N . CYS A 1 294 ? 149.687 123.294 136.222 1.00 95.59 294 CYS R N 1
ATOM 1720 C CA . CYS A 1 294 ? 148.737 122.574 135.381 1.00 95.59 294 CYS R CA 1
ATOM 1721 C C . CYS A 1 294 ? 149.046 121.089 135.316 1.00 95.59 294 CYS R C 1
ATOM 1722 O O . CYS A 1 294 ? 148.852 120.460 134.266 1.00 95.59 294 CYS R O 1
ATOM 1725 N N . LEU A 1 295 ? 149.577 120.531 136.412 1.00 95.28 295 LEU R N 1
ATOM 1726 C CA . LEU A 1 295 ? 149.992 119.132 136.431 1.00 95.28 295 LEU R CA 1
ATOM 1727 C C . LEU A 1 295 ? 148.797 118.183 136.431 1.00 95.28 295 LEU R C 1
ATOM 1728 O O . LEU A 1 295 ? 148.813 117.164 135.729 1.00 95.28 295 LEU R O 1
ATOM 1733 N N . ALA A 1 296 ? 147.761 118.486 137.215 1.00 101.71 296 ALA R N 1
ATOM 1734 C CA . ALA A 1 296 ? 146.542 117.683 137.182 1.00 101.71 296 ALA R CA 1
ATOM 1735 C C . ALA A 1 296 ? 145.950 117.693 135.778 1.00 101.71 296 ALA R C 1
ATOM 1736 O O . ALA A 1 296 ? 145.828 118.749 135.150 1.00 101.71 296 ALA R O 1
ATOM 1738 N N . CYS A 1 297 ? 145.580 116.514 135.288 1.00 105.74 297 CYS R N 1
ATOM 1739 C CA . CYS A 1 297 ? 145.309 116.332 133.865 1.00 105.74 297 CYS R CA 1
ATOM 1740 C C . CYS A 1 297 ? 144.043 117.035 133.376 1.00 105.74 297 CYS R C 1
ATOM 1741 O O . CYS A 1 297 ? 143.979 117.432 132.205 1.00 105.74 297 CYS R O 1
ATOM 1744 N N . PRO A 1 298 ? 143.019 117.200 134.220 1.00 30.00 298 PRO R N 1
ATOM 1745 C CA . PRO A 1 298 ? 141.747 117.761 133.717 1.00 30.00 298 PRO R CA 1
ATOM 1746 C C . PRO A 1 298 ? 141.864 119.165 133.140 1.00 30.00 298 PRO R C 1
ATOM 1747 O O . PRO A 1 298 ? 141.145 119.507 132.187 1.00 30.00 298 PRO R O 1
ATOM 1749 N N . GLY A 1 299 ? 142.746 119.995 133.701 1.00 104.39 299 GLY R N 1
ATOM 1750 C CA . GLY A 1 299 ? 142.884 121.355 133.214 1.00 104.39 299 GLY R CA 1
ATOM 1751 C C . GLY A 1 299 ? 143.360 121.423 131.779 1.00 104.39 299 GLY R C 1
ATOM 1752 O O . GLY A 1 299 ? 142.970 122.327 131.032 1.00 104.39 299 GLY R O 1
ATOM 1753 N N . ALA A 1 300 ? 144.216 120.482 131.378 1.00 105.08 300 ALA R N 1
ATOM 1754 C CA . ALA A 1 300 ? 144.686 120.450 129.999 1.00 105.08 300 ALA R CA 1
ATOM 1755 C C . ALA A 1 300 ? 143.512 120.316 129.042 1.00 105.08 300 ALA R C 1
ATOM 1756 O O . ALA A 1 300 ? 143.387 121.081 128.075 1.00 105.08 300 ALA R O 1
ATOM 1758 N N . ARG A 1 301 ? 142.626 119.357 129.314 1.00 106.52 301 ARG R N 1
ATOM 1759 C CA . ARG A 1 301 ? 141.459 119.170 128.464 1.00 106.52 301 ARG R CA 1
ATOM 1760 C C . ARG A 1 301 ? 140.542 120.380 128.525 1.00 106.52 301 ARG R C 1
ATOM 1761 O O . ARG A 1 301 ? 139.985 120.799 127.502 1.00 106.52 301 ARG R O 1
ATOM 1763 N N . GLY A 1 302 ? 140.373 120.956 129.713 1.00 104.34 302 GLY R N 1
ATOM 1764 C CA . GLY A 1 302 ? 139.498 122.109 129.828 1.00 104.34 302 GLY R CA 1
ATOM 1765 C C . GLY A 1 302 ? 139.969 123.264 128.971 1.00 104.34 302 GLY R C 1
ATOM 1766 O O . GLY A 1 302 ? 139.209 123.818 128.172 1.00 104.34 302 GLY R O 1
ATOM 1767 N N . GLU A 1 303 ? 141.253 123.600 129.081 1.00 101.99 303 GLU R N 1
ATOM 1768 C CA . GLU A 1 303 ? 141.802 124.696 128.288 1.00 101.99 303 GLU R CA 1
ATOM 1769 C C . GLU A 1 303 ? 141.767 124.385 126.794 1.00 101.99 303 GLU R C 1
ATOM 1770 O O . GLU A 1 303 ? 141.393 125.242 125.985 1.00 101.99 303 GLU R O 1
ATOM 1772 N N . VAL A 1 304 ? 142.150 123.167 126.404 1.00 103.11 304 VAL R N 1
ATOM 1773 C CA . VAL A 1 304 ? 142.168 122.832 124.984 1.00 103.11 304 VAL R CA 1
ATOM 1774 C C . VAL A 1 304 ? 140.773 122.971 124.396 1.00 103.11 304 VAL R C 1
ATOM 1775 O O . VAL A 1 304 ? 140.571 123.653 123.386 1.00 103.11 304 VAL R O 1
ATOM 1777 N N . ALA A 1 305 ? 139.780 122.355 125.041 1.00 104.70 305 ALA R N 1
ATOM 1778 C CA . ALA A 1 305 ? 138.412 122.481 124.559 1.00 104.70 305 ALA R CA 1
ATOM 1779 C C . ALA A 1 305 ? 137.961 123.932 124.564 1.00 104.70 305 ALA R C 1
ATOM 1780 O O . ALA A 1 305 ? 137.116 124.322 123.750 1.00 104.70 305 ALA R O 1
ATOM 1782 N N . LYS A 1 306 ? 138.508 124.744 125.472 1.00 105.48 306 LYS R N 1
ATOM 1783 C CA . LYS A 1 306 ? 138.233 126.175 125.428 1.00 105.48 306 LYS R CA 1
ATOM 1784 C C . LYS A 1 306 ? 138.792 126.805 124.157 1.00 105.48 306 LYS R C 1
ATOM 1785 O O . LYS A 1 306 ? 138.137 127.652 123.539 1.00 105.48 306 LYS R O 1
ATOM 1787 N N . VAL A 1 307 ? 139.995 126.409 123.751 1.00 106.36 307 VAL R N 1
ATOM 1788 C CA . VAL A 1 307 ? 140.609 127.012 122.570 1.00 106.36 307 VAL R CA 1
ATOM 1789 C C . VAL A 1 307 ? 140.367 126.173 121.321 1.00 106.36 307 VAL R C 1
ATOM 1790 O O . VAL A 1 307 ? 140.029 126.710 120.264 1.00 106.36 307 VAL R O 1
ATOM 1794 N N . VAL A 1 308 ? 140.521 124.860 121.408 1.00 99.98 308 VAL R N 1
ATOM 1795 C CA . VAL A 1 308 ? 140.277 124.000 120.265 1.00 99.98 308 VAL R CA 1
ATOM 1796 C C . VAL A 1 308 ? 139.355 122.866 120.673 1.00 99.98 308 VAL R C 1
ATOM 1797 O O . VAL A 1 308 ? 138.297 123.104 121.250 1.00 99.98 308 VAL R O 1
#

Foldseek 3Di:
DVLLVVLLVVLVVCLVPLQVLLVLLLVVLVVVVVVFPLQSVLSNLLSVLLNVLSVVCCLFSVCSVVLNPPPDAPPSQVVLQLSLQLSLLSNLVSLLVSLVVLLCVQFNDCPPCVPPGNVNSVVVSVVSVCCSPPVPCVLQVVPNAHDDNDGHNGHDDDQPDNRQVVLLVCLCPSPVVSLVSLVVSLVSSCVGVCNNVLSPVSSVLSCQQQPVQSVLSNCVRCVPDCVDVNPSVNSNNVSSSSCSSSVPSCSVCVPPPSVVVSVVVVD

Solvent-accessible surface area: 14258 Å² total; per-residue (Å²): 62,140,68,6,98,108,6,34,66,86,22,79,126,10,34,76,61,0,31,82,37,1,47,56,20,19,120,45,2,150,104,87,27,66,78,50,34,30,66,1,18,20,38,44,30,15,1,91,4,11,57,122,35,18,78,24,23,102,60,10,28,41,12,15,63,78,81,26,42,60,66,148,60,118,23,12,13,58,115,28,6,117,33,37,48,20,41,17,56,13,8,11,31,10,3,19,39,20,15,41,28,30,77,44,65,85,27,18,100,83,90,34,34,69,78,105,77,52,201,36,2,56,63,54,12,65,116,40,71,53,119,21,102,74,55,19,53,100,83,53,117,61,136,54,45,59,73,46,97,26,9,9,62,22,26,172,66,88,23,42,100,39,32,0,124,45,19,36,38,28,2,92,70,11,30,88,132,22,83,26,56,4,68,131,17,3,63,24,7,82,205,57,66,120,104,51,82,58,26,60,16,18,3,73,33,8,57,114,10,17,9,57,46,14,64,38,26,74,96,81,2,40,110,108,73,162,136,96,86,89,35,44,37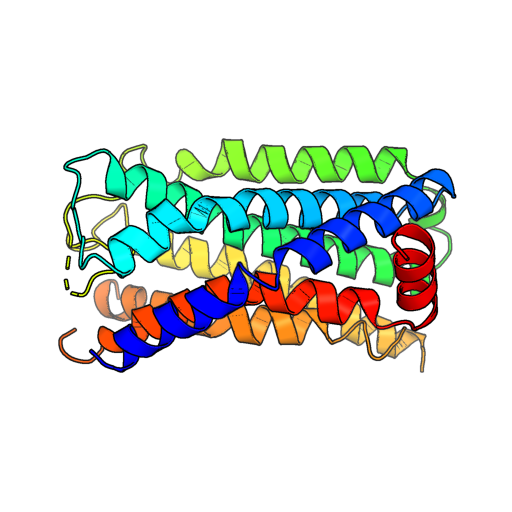,35,2,46,4,16,8,66,9,27,44,6,18,70,38,8,10,74,28,42,71,103,75,112,85,31,59,68,46,15,42,78,44,84,145